Protein 1YII (pdb70)

GO terms:
  GO:0031982 vesicle (C, TAS)
  GO:0005262 calcium channel activity (F, TAS)
  GO:0034704 calcium channel complex (C, TAS)
  GO:0055074 calcium ion homeostasis (P, TAS)
  GO:0005515 protein binding (F, IPI)

Solvent-accessible surface area: 15808 Å² total; per-residue (Å²): 156,146,198,27,164,16,32,13,106,62,68,92,119,61,78,19,150,42,9,0,92,34,0,41,173,8,2,139,53,210,55,34,62,56,81,39,0,0,107,14,0,8,42,30,24,17,62,14,3,53,94,0,24,69,12,0,103,115,56,75,66,93,46,2,38,84,14,0,108,89,54,8,112,54,105,19,33,53,0,0,12,9,0,1,40,40,73,113,33,16,21,0,43,14,0,68,87,5,5,123,51,114,59,31,62,57,112,10,0,11,1,0,4,15,6,20,68,73,76,56,3,76,59,5,54,114,2,2,91,115,85,56,157,25,65,5,62,90,76,0,46,56,77,16,89,30,64,16,37,131,0,0,34,39,18,0,78,21,115,46,67,116,101,55,240,77,65,108,77,51,3,90,134,2,0,74,45,0,45,136,10,6,103,96,162,7,50,70,91,27,127,50,1,8,63,5,0,3,38,46,8,49,45,19,0,113,107,0,0,92,80,0,67,112,67,32,52,112,59,0,18,95,39,4,57,201,161,136,18,33,61,18,45,90,0,0,25,4,2,0,40,12,9,71,33,33,12,27,22,0,0,49,24,0,33,142,6,2,117,47,118,58,39,50,17,101,2,0,4,20,0,0,12,20,10,4,72,65,2,0,28,36,0,73,108,47,0,135,149,74,46,94,60,33,4,101,94,20,0,82,176,32,12,76,52,46,12,82,89,0,0,22,87,0,1,67

B-factor: mean 15.23, std 7.6, range [5.1, 47.01]

Secondary structure (DSSP, 8-state):
------S----SS--HHHHHHHHHHHHSSSS--HHHHHHHHHHS-HHHHHHHHHHHHHHHS--HHHHHHHH--HHHHHHHHHHHS-HHHHHHHHHHHHHSSSS--HHHHHHHHHHS-HHHHHHHHHHHHHHHSS-HHHHHHHH--HHHHHHHHHHHTT-PPPS----HHHHHHHHHHHHHHHHTTT-SSHHHHHHHHHHS-HHHHHHHHHHHHHHHSS-HHHHH--TT--HHHHHHHHHHHHHH-HHHHHHHHHHHHHSSSS--HHHHHHHHHHHTTTTHHHHHHHHHHHHSS-HHHHHHHH--HHHHHHHHHHH-

Organism: Gallus gallus (NCBI:txid9031)

InterPro domains:
  IPR001464 Annexin [PR00196] (29-51)
  IPR001464 Annexin [PR00196] (69-85)
  IPR001464 Annexin [PR00196] (96-117)
  IPR001464 Annexin [PR00196] (179-205)
  IPR001464 Annexin [PR00196] (259-279)
  IPR001464 Annexin [PR00196] (303-316)
  IPR002392 Annexin A5 [PR00201] (120-133)
  IPR002392 Annexin A5 [PR00201] (166-178)
  IPR002392 Annexin A5 [PR00201] (208-220)
  IPR002392 Annexin A5 [PR00201] (288-297)
  IPR018252 Annexin repeat, conserved site [PS00223] (32-84)
  IPR018252 Annexin repeat, conserved site [PS00223] (104-156)
  IPR018252 Annexin repeat, conserved site [PS00223] (263-315)
  IPR018502 Annexin repeat [PF00191] (20-84)
  IPR018502 Annexin repeat [PF00191] (91-156)
  IPR018502 Annexin repeat [PF00191] (175-239)
  IPR018502 Annexin repeat [PF00191] (250-315)
  IPR018502 Annexin repeat [PS51897] (15-86)
  IPR018502 Annexin repeat [PS51897] (87-158)
  IPR018502 Annexin repeat [PS51897] (170-242)

Nearest PDB structures (foldseek):
  1ala-assembly1_A  TM=9.986E-01  e=1.997E-41  Gallus gallus
  1sav-assembly1_A  TM=9.941E-01  e=2.190E-37  Homo sapiens
  1hvd-assembly1_A  TM=9.937E-01  e=7.864E-37  Homo sapiens
  1hvf-assembly1_A  TM=9.944E-01  e=8.589E-37  Homo sapiens
  1hve-assembly1_A  TM=9.946E-01  e=1.458E-36  Homo sapiens

Sequence (316 aa):
AKYTRGTVTAFSPFDARADAEALRKAMKGMGTDEETILKILTSRNNAQRQEIASAFKTLFGRDLVDDLKSELTGKFETLMVSLMRPARIFDAHALKHAIKGAGTNEKVLTEILASRTPAEVQNIKQVYMQEYEANLEDKITGETSGHFQRLLVVLLQANRDPDGRVDEALVEKDAQVLFRAGELKWGTDEETFITILGTRSVSHLRRVFDKYMTISGFQIEETIDRETSGDLEKLLLAVVKCIRSVPAYFAETLYYSMKGAGTDDDTLIRVMVSRSEIDLLDIRHEFRKNFAKSLYQMIQKDTSGDYRKALLLLCG

Foldseek 3Di:
DDAFFFQADADPPADLLVLLVQLCVQQPDPAGNLVSLLVVLLHHQQVSLVSNQVSNCVVPVDGSLVSLCVRDDDLSSVLSNLSNPHLLANLLVQCCVQQPDPAGNLVSLLLDLQADALVSLVSSQVNNCVPVVDGSLVSLPVRDDDPLNVLSSLSSNNAAPEDDDADVVVLLVLLVVLLVCLVVLVPPPVVSVSCVLSHYYLVSVVSSQVNNCVVPVDGSLVSLDDPPHDSNSSSSNSNSVNSVPSLLSLLVQLVVQQPDPAGVSVSNSSSLSSCNGGHLVVNQVSNCVVVVDGSLVSLCVRDDDSSSVSSNSSSD

Structure (mmCIF, N/CA/C/O backbone):
data_1YII
#
_entry.id   1YII
#
_cell.length_a   98.110
_cell.length_b   98.110
_cell.length_c   94.939
_cell.angle_alpha   90.00
_cell.angle_beta   90.00
_cell.angle_gamma   120.00
#
_symmetry.space_group_name_H-M   'H 3'
#
loop_
_entity.id
_entity.type
_entity.pdbx_description
1 polymer 'Annexin A5'
2 non-polymer 'SULFATE ION'
3 non-polymer 'CALCIUM ION'
4 water water
#
loop_
_atom_site.group_PDB
_atom_site.id
_atom_site.type_symbol
_atom_site.label_atom_id
_atom_site.label_alt_id
_atom_site.label_comp_id
_atom_sit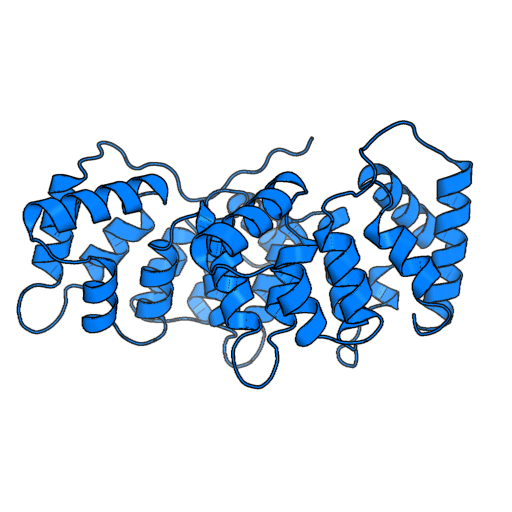e.label_asym_id
_atom_site.label_entity_id
_atom_site.label_seq_id
_atom_site.pdbx_PDB_ins_code
_atom_site.Cartn_x
_atom_site.Cartn_y
_atom_site.Cartn_z
_atom_site.occupancy
_atom_site.B_iso_or_equiv
_atom_site.auth_seq_id
_atom_site.auth_comp_id
_atom_site.auth_asym_id
_atom_site.auth_atom_id
_atom_site.pdbx_PDB_model_num
ATOM 1 N N . ALA A 1 1 ? -8.749 30.213 17.407 1.00 20.64 2 ALA A N 1
ATOM 2 C CA . ALA A 1 1 ? -9.607 30.031 18.615 1.00 21.02 2 ALA A CA 1
ATOM 3 C C . ALA A 1 1 ? -11.081 30.064 18.231 1.00 21.15 2 ALA A C 1
ATOM 4 O O . ALA A 1 1 ? -11.927 29.486 18.911 1.00 21.30 2 ALA A O 1
ATOM 6 N N . LYS A 1 2 ? -11.379 30.748 17.135 1.00 22.05 3 LYS A N 1
ATOM 7 C CA . LYS A 1 2 ? -12.745 30.864 16.646 1.00 22.71 3 LYS A CA 1
ATOM 8 C C . LYS A 1 2 ? -13.435 29.501 16.563 1.00 22.04 3 LYS A C 1
ATOM 9 O O . LYS A 1 2 ? -12.829 28.500 16.177 1.00 23.68 3 LYS A O 1
ATOM 15 N N . TYR A 1 3 ? -14.707 29.474 16.940 1.00 19.77 4 TYR A N 1
ATOM 16 C CA . TYR A 1 3 ? -15.506 28.252 16.915 1.00 19.35 4 TYR A CA 1
ATOM 17 C C . TYR A 1 3 ? -16.580 28.422 15.849 1.00 17.61 4 TYR A C 1
ATOM 18 O O . TYR A 1 3 ? -17.307 29.412 15.857 1.00 19.28 4 TYR A O 1
ATOM 27 N N . THR A 1 4 ? -16.679 27.465 14.930 1.00 16.42 5 THR A N 1
ATOM 28 C CA . THR A 1 4 ? -17.680 27.556 13.870 1.00 15.59 5 THR A CA 1
ATOM 29 C C . THR A 1 4 ? -18.741 26.471 13.957 1.00 15.68 5 THR A C 1
ATOM 30 O O . THR A 1 4 ? -18.517 25.399 14.527 1.00 16.05 5 THR A O 1
ATOM 34 N N . ARG A 1 5 ? -19.891 26.767 13.360 1.00 15.17 6 ARG A N 1
ATOM 35 C CA . ARG A 1 5 ? -21.040 25.872 13.354 1.00 16.04 6 ARG A CA 1
ATOM 36 C C . ARG A 1 5 ? -21.503 25.579 11.925 1.00 15.44 6 ARG A C 1
ATOM 37 O O . ARG A 1 5 ? -21.549 26.474 11.076 1.00 14.30 6 ARG A O 1
ATOM 45 N N . GLY A 1 6 ? -21.818 24.313 11.665 1.00 14.05 7 GLY A N 1
ATOM 46 C CA . GLY A 1 6 ? -22.310 23.913 10.358 1.00 12.61 7 GLY A CA 1
ATOM 47 C C . GLY A 1 6 ? -23.828 23.953 10.397 1.00 12.30 7 GLY A C 1
ATOM 48 O O . GLY A 1 6 ? -24.405 24.348 11.411 1.00 13.32 7 GLY A O 1
ATOM 49 N N . THR A 1 7 ? -24.476 23.543 9.308 1.00 11.16 8 THR A N 1
ATOM 50 C CA . THR A 1 7 ? -25.939 23.546 9.226 1.00 10.92 8 THR A CA 1
ATOM 51 C C . THR A 1 7 ? -26.543 22.146 9.197 1.00 10.12 8 THR A C 1
ATOM 52 O O . THR A 1 7 ? -27.763 21.994 9.246 1.00 10.48 8 THR A O 1
ATOM 56 N N . VAL A 1 8 ? -25.694 21.128 9.109 1.00 10.01 9 VAL A N 1
ATOM 57 C CA . VAL A 1 8 ? -26.169 19.750 9.075 1.00 10.35 9 VAL A CA 1
ATOM 58 C C . VAL A 1 8 ? -25.694 18.969 10.295 1.00 11.95 9 VAL A C 1
ATOM 59 O O . VAL A 1 8 ? -24.493 18.833 10.529 1.00 12.40 9 VAL A O 1
ATOM 63 N N . THR A 1 9 ? -26.648 18.455 11.063 1.00 12.49 10 THR A N 1
ATOM 64 C CA . THR A 1 9 ? -26.345 17.686 12.263 1.00 14.30 10 THR A CA 1
ATOM 65 C C . THR A 1 9 ? -26.878 16.266 12.123 1.00 13.72 10 THR A C 1
ATOM 66 O O . THR A 1 9 ? -27.704 15.986 11.255 1.00 15.07 10 THR A O 1
ATOM 70 N N . ALA A 1 10 ? -26.403 15.373 12.984 1.00 12.74 11 ALA A N 1
ATOM 71 C CA . ALA A 1 10 ? -26.839 13.984 12.954 1.00 11.24 11 ALA A CA 1
ATOM 72 C C . ALA A 1 10 ? -28.342 13.886 13.186 1.00 11.69 11 ALA A C 1
ATOM 73 O O . ALA A 1 10 ? -28.882 14.510 14.097 1.00 13.66 11 ALA A O 1
ATOM 75 N N . PHE A 1 11 ? -29.010 13.095 12.354 1.00 10.41 12 PHE A N 1
ATOM 76 C CA . PHE A 1 11 ? -30.453 12.900 12.460 1.00 10.81 12 PHE A CA 1
ATOM 77 C C . PHE A 1 11 ? -30.782 11.946 13.609 1.00 11.14 12 PHE A C 1
ATOM 78 O O . PHE A 1 11 ? -29.995 11.059 13.931 1.00 11.72 12 PHE A O 1
ATOM 86 N N . SER A 1 12 ? -31.950 12.131 14.217 1.00 12.70 13 SER A N 1
ATOM 87 C CA . SER A 1 12 ? -32.391 11.269 15.309 1.00 13.88 13 SER A CA 1
ATOM 88 C C . SER A 1 12 ? -33.913 11.157 15.268 1.00 14.12 13 SER A C 1
ATOM 89 O O . SER A 1 12 ? -34.601 12.141 15.009 1.00 15.51 13 SER A O 1
ATOM 92 N N . PRO A 1 13 ? -34.456 9.944 15.481 1.00 14.11 14 PRO A N 1
ATOM 93 C CA . PRO A 1 13 ? -33.737 8.697 15.751 1.00 14.31 14 PRO A CA 1
ATOM 94 C C . PRO A 1 13 ? -33.215 8.107 14.443 1.00 13.20 14 PRO A C 1
ATOM 95 O O . PRO A 1 13 ? -33.950 8.023 13.459 1.00 14.90 14 PRO A O 1
ATOM 99 N N . PHE A 1 14 ? -31.954 7.695 14.437 1.00 12.20 15 PHE A N 1
ATOM 100 C CA . PHE A 1 14 ? -31.340 7.149 13.233 1.00 11.88 15 PHE A CA 1
ATOM 101 C C . PHE A 1 14 ? -31.456 5.637 13.075 1.00 11.72 15 PHE A C 1
ATOM 102 O O . PHE A 1 14 ? -31.146 4.868 13.987 1.00 13.25 15 PHE A O 1
ATOM 110 N N . ASP A 1 15 ? -31.903 5.223 11.895 1.00 10.74 16 ASP A N 1
ATOM 111 C CA . ASP A 1 15 ? -32.051 3.811 11.562 1.00 10.75 16 ASP A CA 1
ATOM 112 C C . ASP A 1 15 ? -31.499 3.657 10.144 1.00 9.24 16 ASP A C 1
ATOM 113 O O . ASP A 1 15 ? -32.208 3.902 9.165 1.00 9.63 16 ASP A O 1
ATOM 118 N N . ALA A 1 16 ? -30.235 3.261 10.039 1.00 9.16 17 ALA A N 1
ATOM 119 C CA . ALA A 1 16 ? -29.583 3.103 8.742 1.00 9.24 17 ALA A CA 1
ATOM 120 C C . ALA A 1 16 ? -30.306 2.131 7.817 1.00 8.70 17 ALA A C 1
ATOM 121 O O . ALA A 1 16 ? -30.435 2.387 6.617 1.00 9.66 17 ALA A O 1
ATOM 123 N N . ARG A 1 17 ? -30.775 1.014 8.365 1.00 8.80 18 ARG A N 1
ATOM 124 C CA . ARG A 1 17 ? -31.471 0.022 7.554 1.00 9.92 18 ARG A CA 1
ATOM 125 C C . ARG A 1 17 ? -32.800 0.551 7.036 1.00 9.24 18 ARG A C 1
ATOM 126 O O . ARG A 1 17 ? -33.145 0.330 5.878 1.00 9.66 18 ARG A O 1
ATOM 134 N N . ALA A 1 18 ? -33.538 1.261 7.883 1.00 9.10 19 ALA A N 1
ATOM 135 C CA . ALA A 1 18 ? -34.817 1.814 7.460 1.00 8.68 19 ALA A CA 1
ATOM 136 C C . ALA A 1 18 ? -34.576 2.840 6.357 1.00 9.00 19 ALA A C 1
ATOM 137 O O . ALA A 1 18 ? -35.304 2.872 5.362 1.00 8.96 19 ALA A O 1
ATOM 139 N N . ASP A 1 19 ? -33.556 3.680 6.526 1.00 8.33 20 ASP A N 1
ATOM 140 C CA . ASP A 1 19 ? -33.250 4.681 5.510 1.00 8.50 20 ASP A CA 1
ATOM 141 C C . ASP A 1 19 ? -32.824 4.016 4.208 1.00 7.47 20 ASP A C 1
ATOM 142 O O . ASP A 1 19 ? -33.190 4.475 3.125 1.00 8.61 20 ASP A O 1
ATOM 147 N N . ALA A 1 20 ? -32.049 2.938 4.311 1.00 7.53 21 ALA A N 1
ATOM 148 C CA . ALA A 1 20 ? -31.598 2.220 3.124 1.00 7.68 21 ALA A CA 1
ATOM 149 C C . ALA A 1 20 ? -32.802 1.634 2.391 1.00 9.03 21 ALA A C 1
ATOM 150 O O . ALA A 1 20 ? -32.887 1.696 1.166 1.00 8.48 21 ALA A O 1
ATOM 152 N N . GLU A 1 21 ? -33.738 1.071 3.149 1.00 9.22 22 GLU A N 1
ATOM 153 C CA . GLU A 1 21 ? -34.935 0.488 2.560 1.00 10.00 22 GLU A CA 1
ATOM 154 C C . GLU A 1 21 ? -35.757 1.564 1.861 1.00 9.28 22 GLU A C 1
ATOM 155 O O . GLU A 1 21 ? -36.292 1.332 0.779 1.00 10.20 22 GLU A O 1
ATOM 161 N N . ALA A 1 22 ? -35.850 2.741 2.474 1.00 8.91 23 ALA A N 1
ATOM 162 C CA . ALA A 1 22 ? -36.612 3.842 1.894 1.00 8.68 23 ALA A CA 1
ATOM 163 C C . ALA A 1 22 ? -35.963 4.320 0.600 1.00 8.73 23 ALA A C 1
ATOM 164 O O . ALA A 1 22 ? -36.656 4.596 -0.379 1.00 9.81 23 ALA A O 1
ATOM 166 N N . LEU A 1 23 ? -34.638 4.424 0.589 1.00 9.16 24 LEU A N 1
ATOM 167 C CA . LEU A 1 23 ? -33.949 4.857 -0.619 1.00 8.48 24 LEU A CA 1
ATOM 168 C C . LEU A 1 23 ? -34.127 3.836 -1.741 1.00 8.64 24 LEU A C 1
ATOM 169 O O . LEU A 1 23 ? -34.330 4.211 -2.896 1.00 9.36 24 LEU A O 1
ATOM 174 N N . ARG A 1 24 ? -34.050 2.548 -1.412 1.00 8.84 25 ARG A N 1
ATOM 175 C CA . ARG A 1 24 ? -34.226 1.512 -2.426 1.00 8.83 25 ARG A CA 1
ATOM 176 C C . ARG A 1 24 ? -35.643 1.574 -2.989 1.00 10.25 25 ARG A C 1
ATOM 177 O O . ARG A 1 24 ? -35.844 1.453 -4.197 1.00 10.40 25 ARG A O 1
ATOM 185 N N . LYS A 1 25 ? -36.624 1.774 -2.113 1.00 9.83 26 LYS A N 1
ATOM 186 C CA . LYS A 1 25 ? -38.016 1.861 -2.544 1.00 11.36 26 LYS A CA 1
ATOM 187 C C . LYS A 1 25 ? -38.202 3.052 -3.484 1.00 11.09 26 LYS A C 1
ATOM 188 O O . LYS A 1 25 ? -38.953 2.978 -4.456 1.00 11.63 26 LYS A O 1
ATOM 194 N N . ALA A 1 26 ? -37.503 4.146 -3.198 1.00 10.25 27 ALA A N 1
ATOM 195 C CA . ALA A 1 26 ? -37.601 5.353 -4.010 1.00 9.64 27 ALA A CA 1
ATOM 196 C C . ALA A 1 26 ? -36.978 5.204 -5.395 1.00 9.40 27 ALA A C 1
ATOM 197 O O . ALA A 1 26 ? -37.321 5.949 -6.312 1.00 11.03 27 ALA A O 1
ATOM 199 N N . MET A 1 27 ? -36.072 4.244 -5.551 1.00 9.78 28 MET A N 1
ATOM 200 C CA . MET A 1 27 ? -35.413 4.043 -6.836 1.00 10.71 28 MET A CA 1
ATOM 201 C C . MET A 1 27 ? -35.893 2.812 -7.592 1.00 11.00 28 MET A C 1
ATOM 202 O O . MET A 1 27 ? -35.880 2.798 -8.811 1.00 12.06 28 MET A O 1
ATOM 207 N N . LYS A 1 28 ? -36.325 1.781 -6.881 1.00 12.07 29 LYS A N 1
ATOM 208 C CA . LYS A 1 28 ? -36.790 0.565 -7.547 1.00 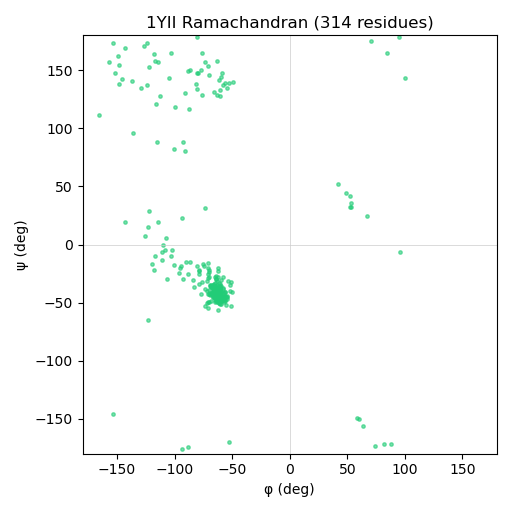13.10 29 LYS A CA 1
ATOM 209 C C . LYS A 1 28 ? -37.941 0.842 -8.515 1.00 13.02 29 LYS A C 1
ATOM 210 O O . LYS A 1 28 ? -38.851 1.606 -8.205 1.00 13.22 29 LYS A O 1
ATOM 216 N N . GLY A 1 29 ? -37.888 0.217 -9.690 1.00 13.56 30 GLY A N 1
ATOM 217 C CA . GLY A 1 29 ? -38.938 0.397 -10.682 1.00 14.10 30 GLY A CA 1
ATOM 218 C C . GLY A 1 29 ? -38.736 1.627 -11.545 1.00 14.82 30 GLY A C 1
ATOM 219 O O . GLY A 1 29 ? -37.946 2.491 -11.200 1.00 13.84 30 GLY A O 1
ATOM 220 N N . MET A 1 30 ? -39.451 1.724 -12.661 1.00 15.67 31 MET A N 1
ATOM 221 C CA . MET A 1 30 ? -39.304 2.877 -13.548 1.00 16.80 31 MET A CA 1
ATOM 222 C C . MET A 1 30 ? -39.468 4.223 -12.845 1.00 14.48 31 MET A C 1
ATOM 223 O O . MET A 1 30 ? -40.342 4.398 -11.999 1.00 13.62 31 MET A O 1
ATOM 228 N N . GLY A 1 31 ? -38.622 5.178 -13.210 1.00 13.66 32 GLY A N 1
ATOM 229 C CA . GLY A 1 31 ? -38.706 6.496 -12.609 1.00 13.88 32 GLY A CA 1
ATOM 230 C C . GLY A 1 31 ? -38.020 6.563 -11.262 1.00 13.15 32 GLY A C 1
ATOM 231 O O . GLY A 1 31 ? -37.362 5.614 -10.844 1.00 12.72 32 GLY A O 1
ATOM 232 N N . THR A 1 32 ? -38.193 7.679 -10.568 1.00 12.43 33 THR A N 1
ATOM 233 C CA . THR A 1 32 ? -37.551 7.868 -9.275 1.00 12.41 33 THR A CA 1
ATOM 234 C C . THR A 1 32 ? -38.362 8.798 -8.389 1.00 12.14 33 THR A C 1
ATOM 235 O O . THR A 1 32 ? -39.019 9.713 -8.875 1.00 13.35 33 THR A O 1
ATOM 239 N N . ASP A 1 33 ? -38.314 8.550 -7.083 1.00 12.01 34 ASP A N 1
ATOM 240 C CA . ASP A 1 33 ? -38.981 9.403 -6.111 1.00 11.87 34 ASP A CA 1
ATOM 241 C C . ASP A 1 33 ? -37.848 10.277 -5.568 1.00 12.24 34 ASP A C 1
ATOM 242 O O . ASP A 1 33 ? -37.276 9.992 -4.513 1.00 12.08 34 ASP A O 1
ATOM 247 N N . GLU A 1 34 ? -37.516 11.333 -6.308 1.00 11.93 35 GLU A N 1
ATOM 248 C CA . GLU A 1 34 ? -36.434 12.230 -5.917 1.00 11.41 35 GLU A CA 1
ATOM 249 C C . GLU A 1 34 ? -36.659 12.907 -4.570 1.00 12.29 35 GLU A C 1
ATOM 250 O O . GLU A 1 34 ? -35.707 13.155 -3.826 1.00 11.77 35 GLU A O 1
ATOM 256 N N . GLU A 1 35 ? -37.916 13.212 -4.262 1.00 11.16 36 GLU A N 1
ATOM 257 C CA . GLU A 1 35 ? -38.260 13.884 -3.012 1.00 12.38 36 GLU A CA 1
ATOM 258 C C . GLU A 1 35 ? -37.778 13.123 -1.780 1.00 11.52 36 GLU A C 1
ATOM 259 O O . GLU A 1 35 ? -37.154 13.699 -0.888 1.00 10.86 36 GLU A O 1
ATOM 265 N N . THR A 1 36 ? -38.067 11.828 -1.729 1.00 10.52 37 THR A N 1
ATOM 266 C CA . THR A 1 36 ? -37.654 11.012 -0.598 1.00 9.94 37 THR A CA 1
ATOM 267 C C . THR A 1 36 ? -36.133 10.967 -0.491 1.00 10.19 37 THR A C 1
ATOM 268 O O . THR A 1 36 ? -35.576 11.050 0.605 1.00 10.51 37 THR A O 1
ATOM 272 N N . ILE A 1 37 ? -35.461 10.853 -1.631 1.00 8.74 38 ILE A N 1
ATOM 273 C CA . ILE A 1 37 ? -34.003 10.807 -1.644 1.00 8.99 38 ILE A CA 1
ATOM 274 C C . ILE A 1 37 ? -33.379 12.076 -1.070 1.00 9.31 38 ILE A C 1
ATOM 275 O O . ILE A 1 37 ? -32.510 12.005 -0.200 1.00 9.65 38 ILE A O 1
ATOM 280 N N . LEU A 1 38 ? -33.821 13.236 -1.543 1.00 9.00 39 LEU A N 1
ATOM 281 C CA . LEU A 1 38 ? -33.251 14.486 -1.057 1.00 8.03 39 LEU A CA 1
ATOM 282 C C . LEU A 1 38 ? -33.601 14.759 0.401 1.00 9.07 39 LEU A C 1
ATOM 283 O O . LEU A 1 38 ? -32.783 15.311 1.140 1.00 10.16 39 LEU A O 1
ATOM 288 N N . LYS A 1 39 ? -34.800 14.372 0.828 1.00 9.80 40 LYS A N 1
ATOM 289 C CA . LYS A 1 39 ? -35.172 14.593 2.216 1.00 9.49 40 LYS A CA 1
ATOM 290 C C . LYS A 1 39 ? -34.262 13.791 3.141 1.00 9.16 40 LYS A C 1
ATOM 291 O O . LYS A 1 39 ? -33.816 14.298 4.169 1.00 11.20 40 LYS A O 1
ATOM 297 N N . ILE A 1 40 ? -33.974 12.545 2.779 1.00 8.23 41 ILE A N 1
ATOM 298 C CA . ILE A 1 40 ? -33.100 11.722 3.608 1.00 7.63 41 ILE A CA 1
ATOM 299 C C . ILE A 1 40 ? -31.639 12.174 3.542 1.00 8.25 41 ILE A C 1
ATOM 300 O O . ILE A 1 40 ? -30.999 12.388 4.573 1.00 8.68 41 ILE A O 1
ATOM 305 N N . LEU A 1 41 ? -31.106 12.343 2.339 1.00 8.52 42 LEU A N 1
ATOM 306 C CA . LEU A 1 41 ? -29.708 12.732 2.227 1.00 8.87 42 LEU A CA 1
ATOM 307 C C . LEU A 1 41 ? -29.353 14.105 2.791 1.00 8.94 42 LEU A C 1
ATOM 308 O O . LEU A 1 41 ? -28.228 14.304 3.244 1.00 9.51 42 LEU A O 1
ATOM 313 N N . THR A 1 42 ? -30.288 15.053 2.782 1.00 8.28 43 THR A N 1
ATOM 314 C CA . THR A 1 42 ? -29.976 16.375 3.323 1.00 8.24 43 THR A CA 1
ATOM 315 C C . THR A 1 42 ? -30.200 16.486 4.828 1.00 9.32 43 THR A C 1
ATOM 316 O O . THR A 1 42 ? -29.728 17.439 5.449 1.00 10.91 43 THR A O 1
ATOM 320 N N . SER A 1 43 ? -30.912 15.523 5.415 1.00 9.68 44 SER A N 1
ATOM 321 C CA . SER A 1 43 ? -31.192 15.551 6.854 1.00 10.23 44 SER A CA 1
ATOM 322 C C . SER A 1 43 ? -30.342 14.588 7.690 1.00 10.20 44 SER A C 1
ATOM 323 O O . SER A 1 43 ? -30.366 14.642 8.919 1.00 13.25 44 SER A O 1
ATOM 326 N N . ARG A 1 44 ? -29.611 13.698 7.029 1.00 8.14 45 ARG A N 1
ATOM 327 C CA . ARG A 1 44 ? -28.717 12.768 7.716 1.00 7.46 45 ARG A CA 1
ATOM 328 C C . ARG A 1 44 ? -27.323 13.334 7.454 1.00 8.63 45 ARG A C 1
ATOM 329 O O . ARG A 1 44 ? -27.078 13.861 6.367 1.00 9.18 45 ARG A O 1
ATOM 337 N N . ASN A 1 45 ? -26.415 13.258 8.426 1.00 7.70 46 ASN A N 1
ATOM 338 C CA . ASN A 1 45 ? -25.084 13.810 8.196 1.00 8.26 46 ASN A CA 1
ATOM 339 C C . ASN A 1 45 ? -24.196 12.869 7.396 1.00 7.46 46 ASN A C 1
ATOM 340 O O . ASN A 1 45 ? -24.615 11.767 7.028 1.00 6.74 46 ASN A O 1
ATOM 345 N N . ASN A 1 46 ? -22.972 13.302 7.106 1.00 7.52 47 ASN A N 1
ATOM 346 C CA . ASN A 1 46 ? -22.081 12.495 6.291 1.00 7.03 47 ASN A CA 1
ATOM 347 C C . ASN A 1 46 ? -21.799 11.109 6.851 1.00 7.38 47 ASN A C 1
ATOM 348 O O . ASN A 1 46 ? -21.839 10.122 6.116 1.00 7.46 47 ASN A O 1
ATOM 353 N N . ALA A 1 47 ? -21.520 11.021 8.148 1.00 7.93 48 ALA A N 1
ATOM 354 C CA . ALA A 1 47 ? -21.251 9.721 8.753 1.00 7.84 48 ALA A CA 1
ATOM 355 C C . ALA A 1 47 ? -22.479 8.816 8.620 1.00 7.44 48 ALA A C 1
ATOM 356 O O . ALA A 1 47 ? -22.354 7.626 8.317 1.00 8.61 48 ALA A O 1
ATOM 358 N N . GLN A 1 48 ? -23.662 9.380 8.841 1.00 7.50 49 GLN A N 1
ATOM 359 C CA . GLN A 1 48 ? -24.890 8.604 8.728 1.00 7.43 49 GLN A CA 1
ATOM 360 C C . GLN A 1 48 ? -25.096 8.127 7.291 1.00 8.30 49 GLN A C 1
ATOM 361 O O . GLN A 1 48 ? -25.547 7.005 7.072 1.00 7.56 49 GLN A O 1
ATOM 367 N N . ARG A 1 49 ? -24.763 8.967 6.312 1.00 7.66 50 ARG A N 1
ATOM 368 C CA . ARG A 1 49 ? -24.908 8.559 4.915 1.00 7.84 50 ARG A CA 1
ATOM 369 C C . ARG A 1 49 ? -24.035 7.338 4.619 1.00 8.27 50 ARG A C 1
ATOM 370 O O . ARG A 1 49 ? -24.431 6.458 3.854 1.00 7.21 50 ARG A O 1
ATOM 378 N N . GLN A 1 50 ? -22.849 7.273 5.223 1.00 7.41 51 GLN A N 1
ATOM 379 C CA . GLN A 1 50 ? -21.971 6.131 4.994 1.00 7.91 51 GLN A CA 1
ATOM 380 C C . GLN A 1 50 ? -22.578 4.882 5.626 1.00 8.32 51 GLN A C 1
ATOM 381 O O . GLN A 1 50 ? -22.466 3.783 5.082 1.00 8.51 51 GLN A O 1
ATOM 387 N N . GLU A 1 51 ? -23.233 5.049 6.772 1.00 8.11 52 GLU A N 1
ATOM 388 C CA . GLU A 1 51 ? -23.873 3.914 7.421 1.00 10.31 52 GLU A CA 1
ATOM 389 C C . GLU A 1 51 ? -25.063 3.445 6.581 1.00 9.09 52 GLU A C 1
ATOM 390 O O . GLU A 1 51 ? -25.343 2.250 6.504 1.00 9.67 52 GLU A O 1
ATOM 396 N N . ILE A 1 52 ? -25.759 4.382 5.945 1.00 8.82 53 ILE A N 1
ATOM 397 C CA . ILE A 1 52 ? -26.890 4.027 5.094 1.00 8.58 53 ILE A CA 1
ATOM 398 C C . ILE A 1 52 ? -26.370 3.263 3.877 1.00 9.02 53 ILE A C 1
ATOM 399 O O . ILE A 1 52 ? -26.964 2.269 3.452 1.00 8.89 53 ILE A O 1
ATOM 404 N N . ALA A 1 53 ? -25.257 3.725 3.317 1.00 8.24 54 ALA A N 1
ATOM 405 C CA . ALA A 1 53 ? -24.669 3.068 2.157 1.00 8.61 54 ALA A CA 1
ATOM 406 C C . ALA A 1 53 ? -24.294 1.622 2.479 1.00 7.71 54 ALA A C 1
ATOM 407 O O . ALA A 1 53 ? -24.518 0.722 1.672 1.00 8.81 54 ALA A O 1
ATOM 409 N N . SER A 1 54 ? -23.729 1.403 3.663 1.00 8.68 55 SER A N 1
ATOM 410 C CA . SER A 1 54 ? -23.326 0.065 4.079 1.00 9.34 55 SER A CA 1
ATOM 411 C C . SER A 1 54 ? -24.543 -0.833 4.282 1.00 8.38 55 SER A C 1
ATOM 412 O O . SER A 1 54 ? -24.539 -1.998 3.878 1.00 9.30 55 SER A O 1
ATOM 415 N N . ALA A 1 55 ? -25.583 -0.291 4.910 1.00 7.73 56 ALA A N 1
ATOM 416 C CA . ALA A 1 55 ? -26.802 -1.052 5.156 1.00 8.46 56 ALA A CA 1
ATOM 417 C C . ALA A 1 55 ? -27.469 -1.407 3.827 1.00 8.64 56 ALA A C 1
ATOM 418 O O . ALA A 1 55 ? -27.992 -2.510 3.653 1.00 8.02 56 ALA A O 1
ATOM 420 N N . PHE A 1 56 ? -27.440 -0.458 2.896 1.00 7.58 57 PHE A N 1
ATOM 421 C CA . PHE A 1 56 ? -28.017 -0.622 1.565 1.00 8.89 57 PHE A CA 1
ATOM 422 C C . PHE A 1 56 ? -27.347 -1.793 0.843 1.00 8.91 57 PHE A C 1
ATOM 423 O O . PHE A 1 56 ? -28.021 -2.652 0.260 1.00 8.92 57 PHE A O 1
ATOM 431 N N . LYS A 1 57 ? -26.019 -1.832 0.886 1.00 9.48 58 LYS A N 1
ATOM 432 C CA . LYS A 1 57 ? -25.278 -2.894 0.223 1.00 8.82 58 LYS A CA 1
ATOM 433 C C . LYS A 1 57 ? -25.484 -4.243 0.905 1.00 8.52 58 LYS A C 1
ATOM 434 O O . LYS A 1 57 ? -25.529 -5.274 0.243 1.00 8.99 58 LYS A O 1
ATOM 440 N N . THR A 1 58 ? -25.623 -4.235 2.226 1.00 8.46 59 THR A N 1
ATOM 441 C CA . THR A 1 58 ? -25.842 -5.478 2.958 1.00 8.62 59 THR A CA 1
ATOM 442 C C . THR A 1 58 ? -27.227 -6.047 2.648 1.00 8.95 59 THR A C 1
ATOM 443 O O . THR A 1 58 ? -27.380 -7.252 2.435 1.00 8.22 59 THR A O 1
ATOM 447 N N . LEU A 1 59 ? -28.233 -5.179 2.600 1.00 8.00 60 LEU A N 1
ATOM 448 C CA . LEU A 1 59 ? -29.600 -5.622 2.329 1.00 7.99 60 LEU A CA 1
ATOM 449 C C . LEU A 1 59 ? -29.867 -6.013 0.880 1.00 7.42 60 LEU A C 1
ATOM 450 O O . LEU A 1 59 ? -30.580 -6.984 0.618 1.00 8.02 60 LEU A O 1
ATOM 455 N N . PHE A 1 60 ? -29.284 -5.271 -0.057 1.00 7.60 61 PHE A N 1
ATOM 456 C CA . PHE A 1 60 ? -29.547 -5.503 -1.474 1.00 8.26 61 PHE A CA 1
ATOM 457 C C . PHE A 1 60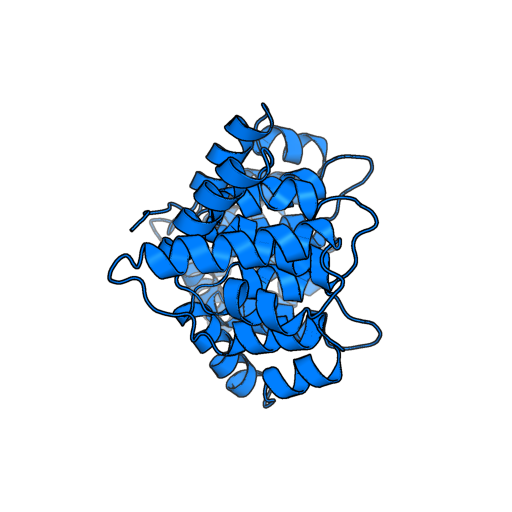 ? -28.389 -5.923 -2.369 1.00 9.09 61 PHE A C 1
ATOM 458 O O . PHE A 1 60 ? -28.610 -6.294 -3.525 1.00 9.78 61 PHE A O 1
ATOM 466 N N . GLY A 1 61 ? -27.165 -5.864 -1.857 1.00 9.38 62 GLY A N 1
ATOM 467 C CA . GLY A 1 61 ? -26.021 -6.232 -2.674 1.00 10.17 62 GLY A CA 1
ATOM 468 C C . GLY A 1 61 ? -25.834 -5.234 -3.803 1.00 10.92 62 GLY A C 1
ATOM 469 O O . GLY A 1 61 ? -25.255 -5.555 -4.843 1.00 12.25 62 GLY A O 1
ATOM 470 N N . ARG A 1 62 ? -26.332 -4.018 -3.588 1.00 10.80 63 ARG A N 1
ATOM 471 C CA . ARG A 1 62 ? -26.235 -2.941 -4.568 1.00 11.04 63 ARG A CA 1
ATOM 472 C C . ARG A 1 62 ? -25.410 -1.799 -3.987 1.00 9.75 63 ARG A C 1
ATOM 473 O O . ARG A 1 62 ? -25.283 -1.671 -2.769 1.00 10.70 63 ARG A O 1
ATOM 481 N N . ASP A 1 63 ? -24.852 -0.970 -4.863 1.00 9.73 64 ASP A N 1
ATOM 482 C CA . ASP A 1 63 ? -24.063 0.175 -4.426 1.00 10.55 64 ASP A CA 1
ATOM 483 C C . ASP A 1 63 ? -24.952 1.411 -4.514 1.00 9.57 64 ASP A C 1
ATOM 484 O O . ASP A 1 63 ? -25.422 1.772 -5.594 1.00 9.84 64 ASP A O 1
ATOM 489 N N . LEU A 1 64 ? -25.181 2.054 -3.373 1.00 8.92 65 LEU A N 1
ATOM 490 C CA . LEU A 1 64 ? -26.041 3.231 -3.313 1.00 8.87 65 LEU A CA 1
ATOM 491 C C . LEU A 1 64 ? -25.629 4.357 -4.253 1.00 8.54 65 LEU A C 1
ATOM 492 O O . LEU A 1 64 ? -26.472 4.936 -4.936 1.00 8.37 65 LEU A O 1
ATOM 497 N N . VAL A 1 65 ? -24.341 4.672 -4.297 1.00 9.29 66 VAL A N 1
ATOM 498 C CA . VAL A 1 65 ? -23.887 5.742 -5.172 1.00 9.41 66 VAL A CA 1
ATOM 499 C C . VAL A 1 65 ? -24.059 5.382 -6.645 1.00 9.56 66 VAL A C 1
ATOM 500 O O . VAL A 1 65 ? -24.496 6.219 -7.436 1.00 10.05 66 VAL A O 1
ATOM 504 N N . ASP A 1 66 ? -23.734 4.145 -7.017 1.00 9.62 67 ASP A N 1
ATOM 505 C CA . ASP A 1 66 ? -23.907 3.732 -8.407 1.00 10.49 67 ASP A CA 1
ATOM 506 C C . ASP A 1 66 ? -25.379 3.861 -8.783 1.00 11.37 67 ASP A C 1
ATOM 507 O O . ASP A 1 66 ? -25.714 4.305 -9.882 1.00 11.62 67 ASP A O 1
ATOM 512 N N . ASP A 1 67 ? -26.263 3.467 -7.872 1.00 10.26 68 ASP A N 1
ATOM 513 C CA . ASP A 1 67 ? -27.691 3.562 -8.142 1.00 9.89 68 ASP A CA 1
ATOM 514 C C . ASP A 1 67 ? -28.144 5.014 -8.254 1.00 8.73 68 ASP A C 1
ATOM 515 O O . ASP A 1 67 ? -28.959 5.347 -9.112 1.00 9.83 68 ASP A O 1
ATOM 520 N N . LEU A 1 68 ? -27.622 5.885 -7.396 1.00 8.37 69 LEU A N 1
ATOM 521 C CA . LEU A 1 68 ? -27.991 7.294 -7.474 1.00 8.92 69 LEU A CA 1
ATOM 522 C C . LEU A 1 68 ? -27.562 7.866 -8.830 1.00 8.92 69 LEU A C 1
ATOM 523 O O . LEU A 1 68 ? -28.285 8.660 -9.438 1.00 11.16 69 LEU A O 1
ATOM 528 N N . LYS A 1 69 ? -26.389 7.458 -9.303 1.00 9.96 70 LYS A N 1
ATOM 529 C CA . LYS A 1 69 ? -25.888 7.934 -10.591 1.00 11.21 70 LYS A CA 1
ATOM 530 C C . LYS A 1 69 ? -26.756 7.448 -11.747 1.00 12.37 70 LYS A C 1
ATOM 531 O O . LYS A 1 69 ? -26.965 8.168 -12.722 1.00 13.53 70 LYS A O 1
ATOM 537 N N . SER A 1 70 ? -27.270 6.229 -11.642 1.00 12.07 71 SER A N 1
ATOM 538 C CA . SER A 1 70 ? -28.106 5.686 -12.707 1.00 13.83 71 SER A CA 1
ATOM 539 C C . SER A 1 70 ? -29.516 6.277 -12.683 1.00 12.92 71 SER A C 1
ATOM 540 O O . SER A 1 70 ? -30.140 6.463 -13.730 1.00 15.23 71 SER A O 1
ATOM 543 N N . GLU A 1 71 ? -30.000 6.590 -11.485 1.00 11.81 72 GLU A N 1
ATOM 544 C CA . GLU A 1 71 ? -31.339 7.134 -11.286 1.00 11.21 72 GLU A CA 1
ATOM 545 C C . GLU A 1 71 ? -31.478 8.638 -11.498 1.00 12.30 72 GLU A C 1
ATOM 546 O O . GLU A 1 71 ? -32.499 9.106 -11.997 1.00 13.12 72 GLU A O 1
ATOM 552 N N . LEU A 1 72 ? -30.456 9.392 -11.107 1.00 12.02 73 LEU A N 1
ATOM 553 C CA . LEU A 1 72 ? -30.506 10.846 -11.200 1.00 11.77 73 LEU A CA 1
ATOM 554 C C . LEU A 1 72 ? -29.714 11.450 -12.351 1.00 11.48 73 LEU A C 1
ATOM 555 O O . LEU A 1 72 ? -28.872 10.790 -12.960 1.00 13.62 73 LEU A O 1
ATOM 560 N N . THR A 1 73 ? -29.992 12.718 -12.638 1.00 11.93 74 THR A N 1
ATOM 561 C CA . THR A 1 73 ? -29.305 13.435 -13.706 1.00 12.67 74 THR A CA 1
ATOM 562 C C . THR A 1 73 ? -29.065 14.889 -13.320 1.00 12.24 74 THR A C 1
ATOM 563 O O . THR A 1 73 ? -29.600 15.383 -12.325 1.00 11.25 74 THR A O 1
ATOM 567 N N . GLY A 1 74 ? -28.250 15.561 -14.125 1.00 13.71 75 GLY A N 1
ATOM 568 C CA . GLY A 1 74 ? -27.956 16.964 -13.908 1.00 12.36 75 GLY A CA 1
ATOM 569 C C . GLY A 1 74 ? -27.350 17.380 -12.581 1.00 11.46 75 GLY A C 1
ATOM 570 O O . GLY A 1 74 ? -26.617 16.626 -11.938 1.00 11.36 75 GLY A O 1
ATOM 571 N N . LYS A 1 75 ? -27.672 18.605 -12.183 1.00 12.24 76 LYS A N 1
ATOM 572 C CA . LYS A 1 75 ? -27.170 19.193 -10.950 1.00 11.49 76 LYS A CA 1
ATOM 573 C C . LYS A 1 75 ? -27.642 18.441 -9.710 1.00 11.08 76 LYS A C 1
ATOM 574 O O . LYS A 1 75 ? -26.898 18.317 -8.736 1.00 10.52 76 LYS A O 1
ATOM 580 N N . PHE A 1 76 ? -28.872 17.936 -9.749 1.00 10.42 77 PHE A N 1
ATOM 581 C CA . PHE A 1 76 ? -29.410 17.191 -8.617 1.00 9.74 77 PHE A CA 1
ATOM 582 C C . PHE A 1 76 ? -28.549 15.957 -8.367 1.00 10.22 77 PHE A C 1
ATOM 583 O O . PHE A 1 76 ? -28.229 15.633 -7.225 1.00 9.42 77 PHE A O 1
ATOM 591 N N . GLU A 1 77 ? -28.171 15.269 -9.439 1.00 10.56 78 GLU A N 1
ATOM 592 C CA . GLU A 1 77 ? -27.335 14.082 -9.314 1.00 9.46 78 GLU A CA 1
ATOM 593 C C . GLU A 1 77 ? -26.001 14.461 -8.683 1.00 10.45 78 GLU A C 1
ATOM 594 O O . GLU A 1 77 ? -25.546 13.824 -7.732 1.00 8.38 78 GLU A O 1
ATOM 600 N N . THR A 1 78 ? -25.383 15.515 -9.206 1.00 8.64 79 THR A N 1
ATOM 601 C CA . THR A 1 78 ? -24.095 15.957 -8.693 1.00 9.03 79 THR A CA 1
ATOM 602 C C . THR A 1 78 ? -24.171 16.274 -7.204 1.00 8.01 79 THR A C 1
ATOM 603 O O . THR A 1 78 ? -23.291 15.885 -6.438 1.00 8.39 79 THR A O 1
ATOM 607 N N . LEU A 1 79 ? -25.225 16.967 -6.790 1.00 7.56 80 LEU A N 1
ATOM 608 C CA . LEU A 1 79 ? -25.376 17.313 -5.380 1.00 7.08 80 LEU A CA 1
ATOM 609 C C . LEU A 1 79 ? -25.567 16.079 -4.494 1.00 8.02 80 LEU A C 1
ATOM 610 O O . LEU A 1 79 ? -24.918 15.950 -3.457 1.00 8.42 80 LEU A O 1
ATOM 615 N N . MET A 1 80 ? -26.455 15.174 -4.891 1.00 8.12 81 MET A N 1
ATOM 616 C CA . MET A 1 80 ? -26.695 13.971 -4.098 1.00 7.74 81 MET A CA 1
ATOM 617 C C . MET A 1 80 ? -25.438 13.108 -3.999 1.00 7.54 81 MET A C 1
ATOM 618 O O . MET A 1 80 ? -25.096 12.610 -2.922 1.00 7.66 81 MET A O 1
ATOM 623 N N . VAL A 1 81 ? -24.746 12.935 -5.119 1.00 6.86 82 VAL A N 1
ATOM 624 C CA . VAL A 1 81 ? -23.534 12.132 -5.132 1.00 8.61 82 VAL A CA 1
ATOM 625 C C . VAL A 1 81 ? -22.444 12.795 -4.291 1.00 7.90 82 VAL A C 1
ATOM 626 O O . VAL A 1 81 ? -21.704 12.114 -3.581 1.00 8.04 82 VAL A O 1
ATOM 630 N N . SER A 1 82 ? -22.349 14.122 -4.351 1.00 7.38 83 SER A N 1
ATOM 631 C CA . SER A 1 82 ? -21.346 14.820 -3.554 1.00 7.47 83 SER A CA 1
ATOM 632 C C . SER A 1 82 ? -21.647 14.694 -2.066 1.00 7.35 83 SER A C 1
ATOM 633 O O . SER A 1 82 ? -20.731 14.560 -1.254 1.00 7.83 83 SER A O 1
ATOM 636 N N . LEU A 1 83 ? -22.925 14.739 -1.703 1.00 6.68 84 LEU A N 1
ATOM 637 C CA . LEU A 1 83 ? -23.308 14.585 -0.304 1.00 6.53 84 LEU A CA 1
ATOM 638 C C . LEU A 1 83 ? -22.907 13.197 0.181 1.00 6.82 84 LEU A C 1
ATOM 639 O O . LEU A 1 83 ? -22.493 13.028 1.325 1.00 6.80 84 LEU A O 1
ATOM 644 N N . MET A 1 84 ? -23.034 12.200 -0.693 1.00 6.87 85 MET A N 1
ATOM 645 C CA . MET A 1 84 ? -22.681 10.829 -0.339 1.00 7.07 85 MET A CA 1
ATOM 646 C C . MET A 1 84 ? -21.182 10.584 -0.184 1.00 6.56 85 MET A C 1
ATOM 647 O O . MET A 1 84 ? -20.778 9.658 0.519 1.00 8.64 85 MET A O 1
ATOM 652 N N . ARG A 1 85 ? -20.354 11.392 -0.839 1.00 7.25 86 ARG A N 1
ATOM 653 C CA . ARG A 1 85 ? -18.912 11.189 -0.766 1.00 7.75 86 ARG A CA 1
ATOM 654 C C . ARG A 1 85 ? -18.398 11.310 0.669 1.00 7.82 86 ARG A C 1
ATOM 655 O O . ARG A 1 85 ? -18.682 12.286 1.359 1.00 8.64 86 ARG A O 1
ATOM 663 N N . PRO A 1 86 ? -17.643 10.304 1.142 1.00 7.71 87 PRO A N 1
ATOM 664 C CA . PRO A 1 86 ? -17.119 10.358 2.509 1.00 7.79 87 PRO A CA 1
ATOM 665 C C . PRO A 1 86 ? -16.340 11.644 2.758 1.00 7.66 87 PRO A C 1
ATOM 666 O O . PRO A 1 86 ? -15.517 12.051 1.938 1.00 7.45 87 PRO A O 1
ATOM 670 N N . ALA A 1 87 ? -16.603 12.276 3.894 1.00 7.42 88 ALA A N 1
ATOM 671 C CA . ALA A 1 87 ? -15.929 13.518 4.248 1.00 8.59 88 ALA A CA 1
ATOM 672 C C . ALA A 1 87 ? -14.407 13.384 4.157 1.00 9.29 88 ALA A C 1
ATOM 673 O O . ALA A 1 87 ? -13.726 14.295 3.684 1.00 9.08 88 ALA A O 1
ATOM 675 N N . ARG A 1 88 ? -13.880 12.240 4.591 1.00 10.11 89 ARG A N 1
ATOM 676 C CA . ARG A 1 88 ? -12.435 12.008 4.578 1.00 10.53 89 ARG A CA 1
ATOM 677 C C . ARG A 1 88 ? -11.782 12.022 3.200 1.00 9.64 89 ARG A C 1
ATOM 678 O O . ARG A 1 88 ? -10.600 12.341 3.082 1.00 9.65 89 ARG A O 1
ATOM 686 N N . ILE A 1 89 ? -12.538 11.678 2.163 1.00 8.66 90 ILE A N 1
ATOM 687 C CA . ILE A 1 89 ? -11.976 11.637 0.815 1.00 10.16 90 ILE A CA 1
ATOM 688 C C . ILE A 1 89 ? -12.449 12.759 -0.107 1.00 8.73 90 ILE A C 1
ATOM 689 O O . ILE A 1 89 ? -11.959 12.887 -1.228 1.00 9.14 90 ILE A O 1
ATOM 694 N N . PHE A 1 90 ? -13.379 13.584 0.365 1.00 8.31 91 PHE A N 1
ATOM 695 C CA . PHE A 1 90 ? -13.919 14.652 -0.469 1.00 7.75 91 PHE A CA 1
ATOM 696 C C . PHE A 1 90 ? -12.876 15.539 -1.147 1.00 7.51 91 PHE A C 1
ATOM 697 O O . PHE A 1 90 ? -12.917 15.730 -2.360 1.00 7.57 91 PHE A O 1
ATOM 705 N N . ASP A 1 91 ? -11.947 16.087 -0.373 1.00 7.56 92 ASP A N 1
ATOM 706 C CA . ASP A 1 91 ? -10.933 16.965 -0.945 1.00 7.21 92 ASP A CA 1
ATOM 707 C C . ASP A 1 91 ? -9.949 16.244 -1.859 1.00 8.39 92 ASP A C 1
ATOM 708 O O . ASP A 1 91 ? -9.583 16.765 -2.915 1.00 8.66 92 ASP A O 1
ATOM 713 N N . ALA A 1 92 ? -9.515 15.053 -1.462 1.00 9.85 93 ALA A N 1
ATOM 714 C CA . ALA A 1 92 ? -8.586 14.297 -2.293 1.00 9.15 93 ALA A CA 1
ATOM 715 C C . ALA A 1 92 ? -9.231 14.063 -3.654 1.00 9.23 93 ALA A C 1
ATOM 716 O O . ALA A 1 92 ? -8.599 14.237 -4.697 1.00 9.76 93 ALA A O 1
ATOM 718 N N . HIS A 1 93 ? -10.504 13.683 -3.635 1.00 7.90 94 HIS A N 1
ATOM 719 C CA . HIS A 1 93 ? -11.252 13.435 -4.860 1.00 8.82 94 HIS A CA 1
ATOM 720 C C . HIS A 1 93 ? -11.387 14.709 -5.689 1.00 9.25 94 HIS A C 1
ATOM 721 O O . HIS A 1 93 ? -11.194 14.688 -6.905 1.00 10.61 94 HIS A O 1
ATOM 728 N N . ALA A 1 94 ? -11.709 15.819 -5.032 1.00 8.57 95 ALA A N 1
ATOM 729 C CA . ALA A 1 94 ? -11.863 17.086 -5.733 1.00 9.07 95 ALA A CA 1
ATOM 730 C C . ALA A 1 94 ? -10.550 17.483 -6.400 1.00 8.89 95 ALA A C 1
ATOM 731 O O . ALA A 1 94 ? -10.534 17.921 -7.550 1.00 9.89 95 ALA A O 1
ATOM 733 N N . LEU A 1 95 ? -9.446 17.334 -5.675 1.00 9.06 96 LEU A N 1
ATOM 734 C CA . LEU A 1 95 ? -8.143 17.687 -6.223 1.00 10.59 96 LEU A CA 1
ATOM 735 C C . LEU A 1 95 ? -7.769 16.784 -7.394 1.00 11.01 96 LEU A C 1
ATOM 736 O O . LEU A 1 95 ? -7.210 17.250 -8.387 1.00 11.44 96 LEU A O 1
ATOM 741 N N . LYS A 1 96 ? -8.090 15.498 -7.284 1.00 11.09 97 LYS A N 1
ATOM 742 C CA . LYS A 1 96 ? -7.779 14.554 -8.350 1.00 13.80 97 LYS A CA 1
ATOM 743 C C . LYS A 1 96 ? -8.476 14.961 -9.640 1.00 14.21 97 LYS A C 1
ATOM 744 O O . LYS A 1 96 ? -7.870 14.954 -10.708 1.00 15.58 97 LYS A O 1
ATOM 750 N N . HIS A 1 97 ? -9.752 15.322 -9.543 1.00 15.20 98 HIS A N 1
ATOM 751 C CA . HIS A 1 97 ? -10.498 15.717 -10.729 1.00 15.42 98 HIS A CA 1
ATOM 752 C C . HIS A 1 97 ? -10.139 17.112 -11.219 1.00 15.68 98 HIS A C 1
ATOM 753 O O . HIS A 1 97 ? -10.427 17.468 -12.361 1.00 17.03 98 HIS A O 1
ATOM 760 N N . ALA A 1 98 ? -9.500 17.897 -10.358 1.00 12.64 99 ALA A N 1
ATOM 761 C CA . ALA A 1 98 ? -9.088 19.244 -10.729 1.00 13.30 99 ALA A CA 1
ATOM 762 C C . ALA A 1 98 ? -7.814 19.174 -11.570 1.00 14.05 99 ALA A C 1
ATOM 763 O O . ALA A 1 98 ? -7.520 20.084 -12.349 1.00 14.21 99 ALA A O 1
ATOM 765 N N . ILE A 1 99 ? -7.069 18.083 -11.423 1.00 14.86 100 ILE A N 1
ATOM 766 C CA . ILE A 1 99 ? -5.819 17.917 -12.154 1.00 17.26 100 ILE A CA 1
ATOM 767 C C . ILE A 1 99 ? -5.840 16.830 -13.224 1.00 18.17 100 ILE A C 1
ATOM 768 O O . ILE A 1 99 ? -4.935 16.756 -14.050 1.00 20.66 100 ILE A O 1
ATOM 773 N N . LYS A 1 100 ? -6.860 15.980 -13.209 1.00 19.23 101 LYS A N 1
ATOM 774 C CA . LYS A 1 100 ? -6.958 14.903 -14.188 1.00 20.46 101 LYS A CA 1
ATOM 775 C C . LYS A 1 100 ? -7.531 15.389 -15.516 1.00 20.59 101 LYS A C 1
ATOM 776 O O . LYS A 1 100 ? -8.481 16.172 -15.546 1.00 21.86 101 LYS A O 1
ATOM 782 N N . GLY A 1 101 ? -6.939 14.925 -16.614 1.00 19.97 102 GLY A N 1
ATOM 783 C CA . GLY A 1 101 ? -7.416 15.312 -17.932 1.00 19.54 102 GLY A CA 1
ATOM 784 C C . GLY A 1 101 ? -6.785 16.583 -18.464 1.00 19.68 102 GLY A C 1
ATOM 785 O O . GLY A 1 101 ? -5.847 17.105 -17.877 1.00 19.90 102 GLY A O 1
ATOM 786 N N . ALA A 1 102 ? -7.301 17.082 -19.583 1.00 17.71 103 ALA A N 1
ATOM 787 C CA . ALA A 1 102 ? -6.775 18.302 -20.189 1.00 18.06 103 ALA A CA 1
ATOM 788 C C . ALA A 1 102 ? -7.116 19.526 -19.347 1.00 17.54 103 ALA A C 1
ATOM 789 O O . ALA A 1 102 ? -8.175 19.588 -18.720 1.00 18.12 103 ALA A O 1
ATOM 791 N N . GLY A 1 103 ? -6.212 20.500 -19.335 1.00 17.00 104 GLY A N 1
ATOM 792 C CA . GLY A 1 103 ? -6.448 21.707 -18.565 1.00 17.48 104 GLY A CA 1
ATOM 793 C C . GLY A 1 103 ? -6.376 21.445 -17.075 1.00 17.64 104 GLY A C 1
ATOM 794 O O . GLY A 1 103 ? -6.243 20.307 -16.646 1.00 18.28 104 GLY A O 1
ATOM 795 N N . THR A 1 104 ? -6.476 22.502 -16.282 1.00 16.11 105 THR A N 1
ATOM 796 C CA . THR A 1 104 ? -6.407 22.372 -14.834 1.00 16.33 105 THR A CA 1
ATOM 797 C C . THR A 1 104 ? -7.482 23.239 -14.198 1.00 15.90 105 THR A C 1
ATOM 798 O O . THR A 1 104 ? -7.747 24.341 -14.672 1.00 17.75 105 THR A O 1
ATOM 802 N N . ASN A 1 105 ? -8.114 22.742 -13.141 1.00 13.49 106 ASN A N 1
ATOM 803 C CA . ASN A 1 105 ? -9.122 23.542 -12.458 1.00 12.75 106 ASN A CA 1
ATOM 804 C C . ASN A 1 105 ? -8.391 24.274 -11.335 1.00 11.23 106 ASN A C 1
ATOM 805 O O . ASN A 1 105 ? -8.304 23.788 -10.203 1.00 12.39 106 ASN A O 1
ATOM 810 N N . GLU A 1 106 ? -7.853 25.444 -11.666 1.00 11.00 107 GLU A N 1
ATOM 811 C CA . GLU A 1 106 ? -7.111 26.248 -10.706 1.00 11.31 107 GLU A CA 1
ATOM 812 C C . GLU A 1 106 ? -7.977 26.712 -9.547 1.00 11.23 107 GLU A C 1
ATOM 813 O O . GLU A 1 106 ? -7.487 26.874 -8.429 1.00 10.84 107 GLU A O 1
ATOM 819 N N . LYS A 1 107 ? -9.260 26.935 -9.812 1.00 9.65 108 LYS A N 1
ATOM 820 C CA . LYS A 1 107 ? -10.179 27.384 -8.775 1.00 10.73 108 LYS A CA 1
ATOM 821 C C . LYS A 1 107 ? -10.243 26.388 -7.624 1.00 9.66 108 LYS A C 1
ATOM 822 O O . LYS A 1 107 ? -10.160 26.775 -6.458 1.00 10.44 108 LYS A O 1
ATOM 828 N N . VAL A 1 108 ? -10.393 25.108 -7.950 1.00 8.51 109 VAL A N 1
ATOM 829 C CA . VAL A 1 108 ? -10.479 24.077 -6.924 1.00 8.36 109 VAL A CA 1
ATOM 830 C C . VAL A 1 108 ? -9.178 23.937 -6.137 1.00 9.40 109 VAL A C 1
ATOM 831 O O . VAL A 1 108 ? -9.203 23.843 -4.912 1.00 8.34 109 VAL A O 1
ATOM 835 N N . LEU A 1 109 ? -8.045 23.928 -6.835 1.00 8.21 110 LEU A N 1
ATOM 836 C CA . LEU A 1 109 ? -6.746 23.822 -6.173 1.00 8.51 110 LEU A CA 1
ATOM 837 C C . LEU A 1 109 ? -6.581 24.972 -5.185 1.00 8.73 110 LEU A C 1
ATOM 838 O O . LEU A 1 109 ? -6.161 24.783 -4.043 1.00 8.61 110 LEU A O 1
ATOM 843 N N . THR A 1 110 ? -6.925 26.168 -5.644 1.00 8.43 111 THR A N 1
ATOM 844 C CA . THR A 1 110 ? -6.819 27.379 -4.845 1.00 7.05 111 THR A CA 1
ATOM 845 C C . THR A 1 110 ? -7.749 27.374 -3.640 1.00 7.19 111 THR A C 1
ATOM 846 O O . THR A 1 110 ? -7.333 27.651 -2.512 1.00 7.91 111 THR A O 1
ATOM 850 N N . GLU A 1 111 ? -9.012 27.055 -3.882 1.00 7.21 112 GLU A N 1
ATOM 851 C CA . GLU A 1 111 ? -10.010 27.039 -2.826 1.00 7.77 112 GLU A CA 1
ATOM 852 C C . GLU A 1 111 ? -9.637 26.099 -1.690 1.00 7.49 112 GLU A C 1
ATOM 853 O O . GLU A 1 111 ? -9.696 26.470 -0.515 1.00 8.33 112 GLU A O 1
ATOM 859 N N . ILE A 1 112 ? -9.241 24.882 -2.040 1.00 7.49 113 ILE A N 1
ATOM 860 C CA . ILE A 1 112 ? -8.888 23.896 -1.033 1.00 7.65 113 ILE A CA 1
ATOM 861 C C . ILE A 1 112 ? -7.581 24.172 -0.297 1.00 7.29 113 ILE A C 1
ATOM 862 O O . ILE A 1 112 ? -7.546 24.155 0.934 1.00 7.41 113 ILE A O 1
ATOM 867 N N . LEU A 1 113 ? -6.509 24.452 -1.029 1.00 8.33 114 LEU A N 1
ATOM 868 C CA . LEU A 1 113 ? -5.232 24.684 -0.367 1.00 8.37 114 LEU A CA 1
ATOM 869 C C . LEU A 1 113 ? -5.152 25.977 0.432 1.00 8.61 114 LEU A C 1
ATOM 870 O O . LEU A 1 113 ? -4.365 26.079 1.368 1.00 9.17 114 LEU A O 1
ATOM 875 N N . ALA A 1 114 ? -5.978 26.958 0.089 1.00 7.84 115 ALA A N 1
ATOM 876 C CA . ALA A 1 114 ? -5.967 28.218 0.822 1.00 8.65 115 ALA A CA 1
ATOM 877 C C . ALA A 1 114 ? -6.816 28.172 2.092 1.00 8.41 115 ALA A C 1
ATOM 878 O O . ALA A 1 114 ? -6.504 28.845 3.071 1.00 8.76 115 ALA A O 1
ATOM 880 N N . SER A 1 115 ? -7.874 27.365 2.074 1.00 7.47 116 SER A N 1
ATOM 881 C CA . SER A 1 115 ? -8.816 27.301 3.193 1.00 7.70 116 SER A CA 1
ATOM 882 C C . SER A 1 115 ? -8.713 26.152 4.184 1.00 8.39 116 SER A C 1
ATOM 883 O O . SER A 1 115 ? -9.274 26.232 5.279 1.00 9.27 116 SER A O 1
ATOM 886 N N . ARG A 1 116 ? -8.022 25.083 3.817 1.00 8.08 117 ARG A N 1
ATOM 887 C CA . ARG A 1 116 ? -7.906 23.951 4.720 1.00 7.98 117 ARG A CA 1
ATOM 888 C C . ARG A 1 116 ? -6.843 24.154 5.792 1.00 9.38 117 ARG A C 1
ATOM 889 O O . ARG A 1 116 ? -5.834 24.829 5.574 1.00 8.70 117 ARG A O 1
ATOM 897 N N . THR A 1 117 ? -7.093 23.575 6.961 1.00 9.97 118 THR A N 1
ATOM 898 C CA . THR A 1 117 ? -6.173 23.667 8.088 1.00 9.94 118 THR A CA 1
ATOM 899 C C . THR A 1 117 ? -5.003 22.721 7.851 1.00 9.68 118 THR A C 1
ATOM 900 O O . THR A 1 117 ? -5.071 21.841 6.996 1.00 10.05 118 THR A O 1
ATOM 904 N N . PRO A 1 118 ? -3.907 22.894 8.605 1.00 11.52 119 PRO A N 1
ATOM 905 C CA . PRO A 1 118 ? -2.763 21.999 8.416 1.00 10.85 119 PRO A CA 1
ATOM 906 C C . PRO A 1 118 ? -3.183 20.537 8.593 1.00 10.21 119 PRO A C 1
ATOM 907 O O . PRO A 1 118 ? -2.765 19.671 7.833 1.00 10.25 119 PRO A O 1
ATOM 911 N N . ALA A 1 119 ? -4.026 20.273 9.589 1.00 11.68 120 ALA A N 1
ATOM 912 C CA . ALA A 1 119 ? -4.488 18.912 9.836 1.00 12.33 120 ALA A CA 1
ATOM 913 C C . ALA A 1 119 ? -5.269 18.389 8.635 1.00 11.29 120 ALA A C 1
ATOM 914 O O . ALA A 1 119 ? -5.093 17.246 8.218 1.00 12.04 120 ALA A O 1
ATOM 916 N N . GLU A 1 120 ? -6.130 19.229 8.069 1.00 10.43 121 GLU A N 1
ATOM 917 C CA . GLU A 1 120 ? -6.913 18.805 6.916 1.00 9.17 121 GLU A CA 1
ATOM 918 C C . GLU A 1 120 ? -6.028 18.527 5.708 1.00 9.10 121 GLU A C 1
ATOM 919 O O . GLU A 1 120 ? -6.263 17.570 4.972 1.00 10.21 121 GLU A O 1
ATOM 925 N N . VAL A 1 121 ? -5.007 19.354 5.506 1.00 9.72 122 VAL A N 1
ATOM 926 C CA . VAL A 1 121 ? -4.102 19.166 4.378 1.00 9.48 122 VAL A CA 1
ATOM 927 C C . VAL A 1 121 ? -3.296 17.876 4.554 1.00 10.40 122 VAL A C 1
ATOM 928 O O . VAL A 1 121 ? -3.055 17.155 3.590 1.00 10.79 122 VAL A O 1
ATOM 932 N N . GLN A 1 122 ? -2.885 17.585 5.785 1.00 11.33 123 GLN A N 1
ATOM 933 C CA . GLN A 1 122 ? -2.135 16.363 6.046 1.00 12.70 123 GLN A CA 1
ATOM 934 C C . GLN A 1 122 ? -3.005 15.151 5.707 1.00 12.82 123 GLN A C 1
ATOM 935 O O . GLN A 1 122 ? -2.525 14.184 5.114 1.00 12.99 123 GLN A O 1
ATOM 941 N N . ASN A 1 123 ? -4.285 15.208 6.068 1.00 11.55 124 ASN A N 1
ATOM 942 C CA . ASN A 1 123 ? -5.202 14.105 5.769 1.00 12.02 124 ASN A CA 1
ATOM 943 C C . ASN A 1 123 ? -5.371 13.954 4.263 1.00 11.94 124 ASN A C 1
ATOM 944 O O . ASN A 1 123 ? -5.389 12.844 3.737 1.00 12.37 124 ASN A O 1
ATOM 949 N N . ILE A 1 124 ? -5.503 15.079 3.571 1.00 10.37 125 ILE A N 1
ATOM 950 C CA . ILE A 1 124 ? -5.666 15.063 2.127 1.00 11.33 125 ILE A CA 1
ATOM 951 C C . ILE A 1 124 ? -4.528 14.320 1.440 1.00 11.18 125 ILE A C 1
ATOM 952 O O . ILE A 1 124 ? -4.763 13.480 0.574 1.00 11.19 125 ILE A O 1
ATOM 957 N N . LYS A 1 125 ? -3.295 14.633 1.828 1.00 11.65 126 LYS A N 1
ATOM 958 C CA . LYS A 1 125 ? -2.132 13.994 1.231 1.00 12.13 126 LYS A CA 1
ATOM 959 C C . LYS A 1 125 ? -2.094 12.493 1.494 1.00 12.66 126 LYS A C 1
ATOM 960 O O . LYS A 1 125 ? -1.796 11.712 0.593 1.00 13.76 126 LYS A O 1
ATOM 966 N N . GLN A 1 126 ? -2.397 12.095 2.724 1.00 13.80 127 GLN A N 1
ATOM 967 C CA . GLN A 1 126 ? -2.381 10.680 3.073 1.00 15.44 127 GLN A CA 1
ATOM 968 C C . GLN A 1 126 ? -3.473 9.927 2.330 1.00 15.51 127 GLN A C 1
ATOM 969 O O . GLN A 1 126 ? -3.237 8.844 1.788 1.00 15.28 127 GLN A O 1
ATOM 975 N N . VAL A 1 127 ? -4.669 10.505 2.304 1.00 14.27 128 VAL A N 1
ATOM 976 C CA . VAL A 1 127 ? -5.799 9.883 1.628 1.00 14.58 128 VAL A CA 1
ATOM 977 C C . VAL A 1 127 ? -5.565 9.791 0.125 1.00 14.96 128 VAL A C 1
ATOM 978 O O . VAL A 1 127 ? -5.900 8.787 -0.503 1.00 15.06 128 VAL A O 1
ATOM 982 N N . TYR A 1 128 ? -4.982 10.834 -0.455 1.00 14.47 129 TYR A N 1
ATOM 983 C CA . TYR A 1 128 ? -4.722 10.831 -1.887 1.00 15.14 129 TYR A CA 1
ATOM 984 C C . TYR A 1 128 ? -3.815 9.656 -2.244 1.00 16.21 129 TYR A C 1
ATOM 985 O O . TYR A 1 128 ? -4.070 8.928 -3.203 1.00 16.16 129 TYR A O 1
ATOM 994 N N . MET A 1 129 ? -2.762 9.468 -1.459 1.00 18.07 130 MET A N 1
ATOM 995 C CA . MET A 1 129 ? -1.827 8.374 -1.689 1.00 19.96 130 MET A CA 1
ATOM 996 C C . MET A 1 129 ? -2.520 7.023 -1.521 1.00 20.88 130 MET A C 1
ATOM 997 O O . MET A 1 129 ? -2.412 6.147 -2.380 1.00 21.16 130 MET A O 1
ATOM 1002 N N . GLN A 1 130 ? -3.233 6.862 -0.412 1.00 20.74 131 GLN A N 1
ATOM 1003 C CA . GLN A 1 130 ? -3.939 5.617 -0.122 1.00 22.95 131 GLN A CA 1
ATOM 1004 C C . GLN A 1 130 ? -4.973 5.249 -1.181 1.00 22.96 131 GLN A C 1
ATOM 1005 O O . GLN A 1 130 ? -5.009 4.114 -1.661 1.00 22.65 131 GLN A O 1
ATOM 1011 N N . GLU A 1 131 ? -5.811 6.214 -1.540 1.00 22.02 132 GLU A N 1
ATOM 1012 C CA . GLU A 1 131 ? -6.875 5.995 -2.512 1.00 21.46 132 GLU A CA 1
ATOM 1013 C C . GLU A 1 131 ? -6.464 5.950 -3.979 1.00 21.26 132 GLU A C 1
ATOM 1014 O O . GLU A 1 131 ? -6.943 5.101 -4.732 1.00 21.23 132 GLU A O 1
ATOM 1020 N N . TYR A 1 132 ? -5.580 6.854 -4.389 1.00 19.84 133 TYR A N 1
ATOM 1021 C CA . TYR A 1 132 ? -5.176 6.919 -5.786 1.00 19.77 133 TYR A CA 1
ATOM 1022 C C . TYR A 1 132 ? -3.767 6.431 -6.107 1.00 20.82 133 TYR A C 1
ATOM 1023 O O . TYR A 1 132 ? -3.318 6.534 -7.247 1.00 21.66 133 TYR A O 1
ATOM 1032 N N . GLU A 1 133 ? -3.078 5.890 -5.108 1.00 21.85 134 GLU A N 1
ATOM 1033 C CA . GLU A 1 133 ? -1.727 5.371 -5.306 1.00 23.97 134 GLU A CA 1
ATOM 1034 C C . GLU A 1 133 ? -0.825 6.356 -6.036 1.00 23.32 134 GLU A C 1
ATOM 1035 O O . GLU A 1 133 ? -0.083 5.980 -6.945 1.00 23.76 134 GLU A O 1
ATOM 1041 N N . ALA A 1 134 ? -0.891 7.620 -5.639 1.00 22.08 135 ALA A N 1
ATOM 1042 C CA . ALA A 1 134 ? -0.069 8.648 -6.258 1.00 21.38 135 ALA A CA 1
ATOM 1043 C C . ALA A 1 134 ? 0.272 9.719 -5.236 1.00 20.22 135 ALA A C 1
ATOM 1044 O O . ALA A 1 134 ? -0.454 9.915 -4.262 1.00 19.93 135 ALA A O 1
ATOM 1046 N N . ASN A 1 135 ? 1.390 10.398 -5.457 1.00 19.25 136 ASN A N 1
ATOM 1047 C CA . ASN A 1 135 ? 1.823 11.464 -4.567 1.00 18.63 136 ASN A CA 1
ATOM 1048 C C . ASN A 1 135 ? 1.158 12.747 -5.058 1.00 17.49 136 ASN A C 1
ATOM 1049 O O . ASN A 1 135 ? 1.396 13.190 -6.179 1.00 17.15 136 ASN A O 1
ATOM 1054 N N . LEU A 1 136 ? 0.310 13.329 -4.219 1.00 16.51 137 LEU A N 1
ATOM 1055 C CA . LEU A 1 136 ? -0.404 14.547 -4.583 1.00 15.91 137 LEU A CA 1
ATOM 1056 C C . LEU A 1 136 ? 0.510 15.686 -5.026 1.00 15.50 137 LEU A C 1
ATOM 1057 O O . LEU A 1 136 ? 0.237 16.356 -6.023 1.00 15.04 137 LEU A O 1
ATOM 1062 N N . GLU A 1 137 ? 1.596 15.906 -4.293 1.00 15.93 138 GLU A N 1
ATOM 1063 C CA . GLU A 1 137 ? 2.521 16.973 -4.645 1.00 17.00 138 GLU A CA 1
ATOM 1064 C C . GLU A 1 137 ? 3.060 16.813 -6.062 1.00 16.67 138 GLU A C 1
ATOM 1065 O O . GLU A 1 137 ? 3.089 17.772 -6.829 1.00 16.42 138 GLU A O 1
ATOM 1071 N N . ASP A 1 138 ? 3.483 15.602 -6.410 1.00 17.64 139 ASP A N 1
ATOM 1072 C CA . ASP A 1 138 ? 4.016 15.354 -7.743 1.00 18.69 139 ASP A CA 1
ATOM 1073 C C . ASP A 1 138 ? 2.963 15.594 -8.817 1.00 18.53 139 ASP A C 1
ATOM 1074 O O . ASP A 1 138 ? 3.275 16.061 -9.912 1.00 18.67 139 ASP A O 1
ATOM 1079 N N . LYS A 1 139 ? 1.714 15.274 -8.502 1.00 18.31 140 LYS A N 1
ATOM 1080 C CA . LYS A 1 139 ? 0.627 15.469 -9.450 1.00 19.40 140 LYS A CA 1
ATOM 1081 C C . LYS A 1 139 ? 0.364 16.954 -9.663 1.00 18.89 140 LYS A C 1
ATOM 1082 O O . LYS A 1 139 ? 0.178 17.405 -10.795 1.00 19.20 140 LYS A O 1
ATOM 1088 N N . ILE A 1 140 ? 0.356 17.712 -8.572 1.00 17.99 141 ILE A N 1
ATOM 1089 C CA . ILE A 1 140 ? 0.117 19.146 -8.652 1.00 18.91 141 ILE A CA 1
ATOM 1090 C C . ILE A 1 140 ? 1.241 19.857 -9.404 1.00 19.15 141 ILE A C 1
ATOM 1091 O O . ILE A 1 140 ? 0.981 20.706 -10.257 1.00 19.29 141 ILE A O 1
ATOM 1096 N N . THR A 1 141 ? 2.487 19.502 -9.100 1.00 18.76 142 THR A N 1
ATOM 1097 C CA . THR A 1 141 ? 3.630 20.127 -9.761 1.00 20.73 142 THR A CA 1
ATOM 1098 C C . THR A 1 141 ? 3.654 19.805 -11.253 1.00 21.38 142 THR A C 1
ATOM 1099 O O . THR A 1 141 ? 4.170 20.579 -12.057 1.00 22.48 142 THR A O 1
ATOM 1103 N N . GLY A 1 142 ? 3.089 18.659 -11.618 1.00 22.10 143 GLY A N 1
ATOM 1104 C CA . GLY A 1 142 ? 3.067 18.270 -13.016 1.00 22.34 143 GLY A CA 1
ATOM 1105 C C . GLY A 1 142 ? 1.990 18.973 -13.821 1.00 22.75 143 GLY A C 1
ATOM 1106 O O . GLY A 1 142 ? 2.092 19.074 -15.045 1.00 24.00 143 GLY A O 1
ATOM 1107 N N . GLU A 1 143 ? 0.959 19.474 -13.146 1.00 21.57 144 GLU A N 1
ATOM 1108 C CA . GLU A 1 143 ? -0.128 20.145 -13.846 1.00 21.19 144 GLU A CA 1
ATOM 1109 C C . GLU A 1 143 ? -0.211 21.656 -13.636 1.00 19.91 144 GLU A C 1
ATOM 1110 O O . GLU A 1 143 ? -1.101 22.310 -14.178 1.00 20.94 144 GLU A O 1
ATOM 1116 N N . THR A 1 144 ? 0.703 22.208 -12.844 1.00 17.95 145 THR A N 1
ATOM 1117 C CA . THR A 1 144 ? 0.728 23.649 -12.600 1.00 16.12 145 THR A CA 1
ATOM 1118 C C . THR A 1 144 ? 2.127 24.163 -12.909 1.00 14.94 145 THR A C 1
ATOM 1119 O O . THR A 1 144 ? 3.044 23.369 -13.117 1.00 16.44 145 THR A O 1
ATOM 1123 N N . SER A 1 145 ? 2.301 25.481 -12.932 1.00 13.97 146 SER A N 1
ATOM 1124 C CA . SER A 1 145 ? 3.608 26.043 -13.247 1.00 12.96 146 SER A CA 1
ATOM 1125 C C . SER A 1 145 ? 3.904 27.376 -12.562 1.00 13.02 146 SER A C 1
ATOM 1126 O O . SER A 1 145 ? 3.007 28.060 -12.075 1.00 14.32 146 SER A O 1
ATOM 1129 N N . GLY A 1 146 ? 5.186 27.720 -12.523 1.00 13.03 147 GLY A N 1
ATOM 1130 C CA . GLY A 1 146 ? 5.622 28.980 -11.952 1.00 13.20 147 GLY A CA 1
ATOM 1131 C C . GLY A 1 146 ? 5.318 29.288 -10.499 1.00 11.16 147 GLY A C 1
ATOM 1132 O O . GLY A 1 146 ? 5.224 28.398 -9.653 1.00 12.00 147 GLY A O 1
ATOM 1133 N N . HIS A 1 147 ? 5.174 30.577 -10.216 1.00 11.51 148 HIS A N 1
ATOM 1134 C CA . HIS A 1 147 ? 4.908 31.044 -8.859 1.00 11.66 148 HIS A CA 1
ATOM 1135 C C . HIS A 1 147 ? 3.624 30.467 -8.285 1.00 11.16 148 HIS A C 1
ATOM 1136 O O . HIS A 1 147 ? 3.541 30.190 -7.087 1.00 10.78 148 HIS A O 1
ATOM 1143 N N . PHE A 1 148 ? 2.622 30.288 -9.137 1.00 11.25 149 PHE A N 1
ATOM 1144 C CA . PHE A 1 148 ? 1.354 29.712 -8.704 1.00 10.63 149 PHE A CA 1
ATOM 1145 C C . PHE A 1 148 ? 1.644 28.315 -8.157 1.00 9.99 149 PHE A C 1
ATOM 1146 O O . PHE A 1 148 ? 1.203 27.951 -7.068 1.00 10.66 149 PHE A O 1
ATOM 1154 N N . GLN A 1 149 ? 2.405 27.534 -8.916 1.00 9.90 150 GLN A N 1
ATOM 1155 C CA . GLN A 1 149 ? 2.767 26.188 -8.496 1.00 9.87 150 GLN A CA 1
ATOM 1156 C C . GLN A 1 149 ? 3.512 26.210 -7.165 1.00 9.53 150 GLN A C 1
ATOM 1157 O O . GLN A 1 149 ? 3.202 25.443 -6.254 1.00 10.09 150 GLN A O 1
ATOM 1163 N N . ARG A 1 150 ? 4.496 27.095 -7.054 1.00 9.85 151 ARG A N 1
ATOM 1164 C CA . ARG A 1 150 ? 5.291 27.160 -5.836 1.00 9.82 151 ARG A CA 1
ATOM 1165 C C . ARG A 1 150 ? 4.482 27.517 -4.600 1.00 9.40 151 ARG A C 1
ATOM 1166 O O . ARG A 1 150 ? 4.691 26.929 -3.548 1.00 8.68 151 ARG A O 1
ATOM 1174 N N . LEU A 1 151 ? 3.553 28.462 -4.710 1.00 8.40 152 LEU A N 1
ATOM 1175 C CA . LEU A 1 151 ? 2.750 28.806 -3.541 1.00 7.78 152 LEU A CA 1
ATOM 1176 C C . LEU A 1 151 ? 1.847 27.624 -3.177 1.00 7.35 152 LEU A C 1
ATOM 1177 O O . LEU A 1 151 ? 1.624 27.357 -1.999 1.00 7.50 152 LEU A O 1
ATOM 1182 N N . LEU A 1 152 ? 1.331 26.910 -4.176 1.00 7.71 153 LEU A N 1
ATOM 1183 C CA . LEU A 1 152 ? 0.504 25.739 -3.895 1.00 7.43 153 LEU A CA 1
ATOM 1184 C C . LEU A 1 152 ? 1.342 24.698 -3.154 1.00 7.23 153 LEU A C 1
ATOM 1185 O O . LEU A 1 152 ? 0.882 24.091 -2.182 1.00 8.85 153 LEU A O 1
ATOM 1190 N N . VAL A 1 153 ? 2.574 24.496 -3.613 1.00 8.63 154 VAL A N 1
ATOM 1191 C CA . VAL A 1 153 ? 3.462 23.528 -2.984 1.00 8.18 154 VAL A CA 1
ATOM 1192 C C . VAL A 1 153 ? 3.771 23.940 -1.548 1.00 8.27 154 VAL A C 1
ATOM 1193 O O . VAL A 1 153 ? 3.873 23.090 -0.666 1.00 8.64 154 VAL A O 1
ATOM 1197 N N . VAL A 1 154 ? 3.928 25.241 -1.314 1.00 7.88 155 VAL A N 1
ATOM 1198 C CA . VAL A 1 154 ? 4.181 25.722 0.038 1.00 6.98 155 VAL A CA 1
ATOM 1199 C C . VAL A 1 154 ? 3.006 25.329 0.925 1.00 7.74 155 VAL A C 1
ATOM 1200 O O . VAL A 1 154 ? 3.182 24.735 1.986 1.00 7.86 155 VAL A O 1
ATOM 1204 N N . LEU A 1 155 ? 1.799 25.659 0.481 1.00 7.60 156 LEU A N 1
ATOM 1205 C CA . LEU A 1 155 ? 0.604 25.351 1.254 1.00 7.06 156 LEU A CA 1
ATOM 1206 C C . LEU A 1 155 ? 0.448 23.848 1.478 1.00 7.89 156 LEU A C 1
ATOM 1207 O O . LEU A 1 155 ? -0.012 23.407 2.534 1.00 9.16 156 LEU A O 1
ATOM 1212 N N . LEU A 1 156 ? 0.842 23.067 0.480 1.00 9.07 157 LEU A N 1
ATOM 1213 C CA . LEU A 1 156 ? 0.744 21.619 0.555 1.00 11.00 157 LEU A CA 1
ATOM 1214 C C . LEU A 1 156 ? 1.599 21.048 1.685 1.00 10.23 157 LEU A C 1
ATOM 1215 O O . LEU A 1 156 ? 1.344 19.946 2.162 1.00 10.92 157 LEU A O 1
ATOM 1220 N N . GLN A 1 157 ? 2.616 21.791 2.114 1.00 9.82 158 GLN A N 1
ATOM 1221 C CA . GLN A 1 157 ? 3.480 21.307 3.187 1.00 10.30 158 GLN A CA 1
ATOM 1222 C C . GLN A 1 157 ? 2.772 21.308 4.539 1.00 9.86 158 GLN A C 1
ATOM 1223 O O . GLN A 1 157 ? 3.187 20.599 5.455 1.00 10.35 158 GLN A O 1
ATOM 1229 N N . ALA A 1 158 ? 1.703 22.096 4.655 1.00 9.39 159 ALA A N 1
ATOM 1230 C CA . ALA A 1 158 ? 0.930 22.194 5.897 1.00 10.84 159 ALA A CA 1
ATOM 1231 C C . ALA A 1 158 ? 1.892 22.492 7.036 1.00 10.98 159 ALA A C 1
ATOM 1232 O O . ALA A 1 158 ? 1.766 21.951 8.139 1.00 12.14 159 ALA A O 1
ATOM 1234 N N . ASN A 1 159 ? 2.836 23.385 6.761 1.00 9.79 160 ASN A N 1
ATOM 1235 C CA . ASN A 1 159 ? 3.873 23.730 7.719 1.00 10.76 160 ASN A CA 1
ATOM 1236 C C . ASN A 1 159 ? 3.923 25.215 8.071 1.00 9.27 160 ASN A C 1
ATOM 1237 O O . ASN A 1 159 ? 4.986 25.740 8.391 1.00 9.75 160 ASN A O 1
ATOM 1242 N N . ARG A 1 160 ? 2.787 25.897 8.002 1.00 10.33 161 ARG A N 1
ATOM 1243 C CA . ARG A 1 160 ? 2.770 27.315 8.342 1.00 9.96 161 ARG A CA 1
ATOM 1244 C C . ARG A 1 160 ? 3.251 27.463 9.784 1.00 10.06 161 ARG A C 1
ATOM 1245 O O . ARG A 1 160 ? 3.030 26.570 10.604 1.00 11.66 161 ARG A O 1
ATOM 1253 N N . ASP A 1 161 ? 3.922 28.571 10.092 1.00 9.94 162 ASP A N 1
ATOM 1254 C CA . ASP A 1 161 ? 4.396 28.805 11.457 1.00 9.68 162 ASP A CA 1
ATOM 1255 C C . ASP A 1 161 ? 3.201 28.733 12.400 1.00 10.01 162 ASP A C 1
ATOM 1256 O O . ASP A 1 161 ? 2.127 29.251 12.094 1.00 10.56 162 ASP A O 1
ATOM 1261 N N . PRO A 1 162 ? 3.373 28.098 13.564 1.00 11.25 163 PRO A N 1
ATOM 1262 C CA . PRO A 1 162 ? 2.266 28.009 14.517 1.00 11.30 163 PRO A CA 1
ATOM 1263 C C . PRO A 1 162 ? 2.059 29.371 15.176 1.00 11.76 163 PRO A C 1
ATOM 1264 O O . PRO A 1 162 ? 2.976 30.197 15.212 1.00 12.57 163 PRO A O 1
ATOM 1268 N N . ASP A 1 163 ? 0.859 29.619 15.687 1.00 12.59 164 ASP A N 1
ATOM 1269 C CA . ASP A 1 163 ? 0.606 30.888 16.352 1.00 13.48 164 ASP A CA 1
ATOM 1270 C C . ASP A 1 163 ? 1.464 30.934 17.617 1.00 14.88 164 ASP A C 1
ATOM 1271 O O . ASP A 1 163 ? 1.492 29.978 18.392 1.00 15.98 164 ASP A O 1
ATOM 1276 N N . GLY A 1 164 ? 2.178 32.039 17.810 1.00 13.23 165 GLY A N 1
ATOM 1277 C CA . GLY A 1 164 ? 3.033 32.169 18.977 1.00 14.87 165 GLY A CA 1
ATOM 1278 C C . GLY A 1 164 ? 3.258 33.607 19.402 1.00 14.89 165 GLY A C 1
ATOM 1279 O O . GLY A 1 164 ? 2.366 34.446 19.270 1.00 15.23 165 GLY A O 1
ATOM 1280 N N . ARG A 1 165 ? 4.453 33.894 19.912 1.00 14.94 166 ARG A N 1
ATOM 1281 C CA . ARG A 1 165 ? 4.793 35.241 20.368 1.00 15.07 166 ARG A CA 1
ATOM 1282 C C . ARG A 1 165 ? 4.692 36.288 19.274 1.00 17.04 166 ARG A C 1
ATOM 1283 O O . ARG A 1 165 ? 5.026 36.030 18.118 1.00 17.69 166 ARG A O 1
ATOM 1291 N N . VAL A 1 166 ? 4.250 37.479 19.666 1.00 17.85 167 VAL A N 1
ATOM 1292 C CA . VAL A 1 166 ? 4.124 38.601 18.750 1.00 18.78 167 VAL A CA 1
ATOM 1293 C C . VAL A 1 166 ? 5.515 39.169 18.482 1.00 18.39 167 VAL A C 1
ATOM 1294 O O . VAL A 1 166 ? 6.269 39.452 19.412 1.00 19.41 167 VAL A O 1
ATOM 1298 N N . ASP A 1 167 ? 5.854 39.322 17.208 1.00 17.87 168 ASP A N 1
ATOM 1299 C CA . ASP A 1 167 ? 7.151 39.862 16.820 1.00 17.32 168 ASP A CA 1
ATOM 1300 C C . ASP A 1 167 ? 6.895 41.191 16.112 1.00 17.02 168 ASP A C 1
ATOM 1301 O O . ASP A 1 167 ? 6.758 41.236 14.892 1.00 15.62 168 ASP A O 1
ATOM 1306 N N . GLU A 1 168 ? 6.830 42.270 16.886 1.00 17.20 169 GLU A N 1
ATOM 1307 C CA . GLU A 1 168 ? 6.558 43.593 16.334 1.00 16.84 169 GLU A CA 1
ATOM 1308 C C . GLU A 1 168 ? 7.525 44.030 15.235 1.00 16.30 169 GLU A C 1
ATOM 1309 O O . GLU A 1 168 ? 7.111 44.628 14.239 1.00 15.60 169 GLU A O 1
ATOM 1315 N N . ALA A 1 169 ? 8.811 43.746 15.412 1.00 15.61 170 ALA A N 1
ATOM 1316 C CA . ALA A 1 169 ? 9.799 44.125 14.410 1.00 15.17 170 ALA A CA 1
ATOM 1317 C C . ALA A 1 169 ? 9.518 43.402 13.095 1.00 14.10 170 ALA A C 1
ATOM 1318 O O . ALA A 1 169 ? 9.585 43.998 12.016 1.00 13.15 170 ALA A O 1
ATOM 1320 N N . LEU A 1 170 ? 9.193 42.117 13.193 1.00 12.78 171 LEU A N 1
ATOM 1321 C CA . LEU A 1 170 ? 8.916 41.312 12.010 1.00 12.01 171 LEU A CA 1
ATOM 1322 C C . LEU A 1 170 ? 7.610 41.731 11.344 1.00 11.50 171 LEU A C 1
ATOM 1323 O O . LEU A 1 170 ? 7.498 41.703 10.121 1.00 11.10 171 LEU A O 1
ATOM 1328 N N . VAL A 1 171 ? 6.621 42.112 12.146 1.00 12.14 172 VAL A N 1
ATOM 1329 C CA . VAL A 1 171 ? 5.347 42.555 11.594 1.00 11.34 172 VAL A CA 1
ATOM 1330 C C . VAL A 1 171 ? 5.595 43.768 10.700 1.00 12.16 172 VAL A C 1
ATOM 1331 O O . VAL A 1 171 ? 5.112 43.837 9.568 1.00 12.33 172 VAL A O 1
ATOM 1335 N N . GLU A 1 172 ? 6.367 44.719 11.214 1.00 12.72 173 GLU A N 1
ATOM 1336 C CA . GLU A 1 172 ? 6.682 45.926 10.466 1.00 14.33 173 GLU A CA 1
ATOM 1337 C C . GLU A 1 172 ? 7.492 45.597 9.214 1.00 13.02 173 GLU A C 1
ATOM 1338 O O . GLU A 1 172 ? 7.199 46.098 8.129 1.00 13.90 173 GLU A O 1
ATOM 1344 N N . LYS A 1 173 ? 8.505 44.749 9.363 1.00 11.59 174 LYS A N 1
ATOM 1345 C CA . LYS A 1 173 ? 9.345 44.361 8.236 1.00 11.89 174 LYS A CA 1
ATOM 1346 C C . LYS A 1 173 ? 8.530 43.690 7.129 1.00 11.79 174 LYS A C 1
ATOM 1347 O O . LYS A 1 173 ? 8.663 44.041 5.955 1.00 12.55 174 LYS A O 1
ATOM 1353 N N . ASP A 1 174 ? 7.685 42.732 7.502 1.00 11.10 175 ASP A N 1
ATOM 1354 C CA . ASP A 1 174 ? 6.859 42.029 6.522 1.00 10.71 175 ASP A CA 1
ATOM 1355 C C . ASP A 1 174 ? 5.866 42.970 5.850 1.00 11.05 175 ASP A C 1
ATOM 1356 O O . ASP A 1 174 ? 5.626 42.872 4.646 1.00 10.12 175 ASP A O 1
ATOM 1361 N N . ALA A 1 175 ? 5.283 43.877 6.629 1.00 10.15 176 ALA A N 1
ATOM 1362 C CA . ALA A 1 175 ? 4.316 44.821 6.082 1.00 10.99 176 ALA A CA 1
ATOM 1363 C C . ALA A 1 175 ? 4.983 45.706 5.038 1.00 11.48 176 ALA A C 1
ATOM 1364 O O . ALA A 1 175 ? 4.403 45.981 3.990 1.00 11.66 176 ALA A O 1
ATOM 1366 N N . GLN A 1 176 ? 6.208 46.140 5.322 1.00 11.58 177 GLN A N 1
ATOM 1367 C CA . GLN A 1 176 ? 6.942 46.985 4.388 1.00 13.52 177 GLN A CA 1
ATOM 1368 C C . GLN A 1 176 ? 7.252 46.222 3.102 1.00 13.76 177 GLN A C 1
ATOM 1369 O O . GLN A 1 176 ? 7.177 46.781 2.008 1.00 13.37 177 GLN A O 1
ATOM 1375 N N . VAL A 1 177 ? 7.594 44.944 3.235 1.00 12.85 178 VAL A N 1
ATOM 1376 C CA . VAL A 1 177 ? 7.894 44.113 2.072 1.00 13.51 178 VAL A CA 1
ATOM 1377 C C . VAL A 1 177 ? 6.648 43.941 1.206 1.00 12.41 178 VAL A C 1
ATOM 1378 O O . VAL A 1 177 ? 6.708 44.079 -0.015 1.00 12.62 178 VAL A O 1
ATOM 1382 N N . LEU A 1 178 ? 5.517 43.643 1.837 1.00 12.78 179 LEU A N 1
ATOM 1383 C CA . LEU A 1 178 ? 4.279 43.454 1.092 1.00 12.54 179 LEU A CA 1
ATOM 1384 C C . LEU A 1 178 ? 3.797 44.755 0.451 1.00 12.99 179 LEU A C 1
ATOM 1385 O O . LEU A 1 178 ? 3.241 44.738 -0.646 1.00 14.34 179 LEU A O 1
ATOM 1390 N N . PHE A 1 179 ? 4.008 45.879 1.129 1.00 13.23 180 PHE A N 1
ATOM 1391 C CA . PHE A 1 179 ? 3.593 47.167 0.581 1.00 14.05 180 PHE A CA 1
ATOM 1392 C C . PHE A 1 179 ? 4.320 47.413 -0.734 1.00 14.30 180 PHE A C 1
ATOM 1393 O O . PHE A 1 179 ? 3.709 47.776 -1.739 1.00 15.11 180 PHE A O 1
ATOM 1401 N N . ARG A 1 180 ? 5.632 47.212 -0.722 1.00 13.93 181 ARG A N 1
ATOM 1402 C CA . ARG A 1 180 ? 6.428 47.421 -1.921 1.00 15.04 181 ARG A CA 1
ATOM 1403 C C . ARG A 1 180 ? 6.076 46.413 -3.010 1.00 16.75 181 ARG A C 1
ATOM 1404 O O . ARG A 1 180 ? 6.055 46.753 -4.193 1.00 16.75 181 ARG A O 1
ATOM 1412 N N . ALA A 1 181 ? 5.772 45.181 -2.612 1.00 16.77 182 ALA A N 1
ATOM 1413 C CA . ALA A 1 181 ? 5.391 44.155 -3.576 1.00 16.90 182 ALA A CA 1
ATOM 1414 C C . ALA A 1 181 ? 4.062 44.552 -4.218 1.00 17.25 182 ALA A C 1
ATOM 1415 O O . ALA A 1 181 ? 3.862 44.377 -5.421 1.00 17.38 182 ALA A O 1
ATOM 1417 N N . GLY A 1 182 ? 3.157 45.084 -3.404 1.00 17.66 183 GLY A N 1
ATOM 1418 C CA . GLY A 1 182 ? 1.864 45.507 -3.908 1.00 18.67 183 GLY A CA 1
ATOM 1419 C C . GLY A 1 182 ? 1.992 46.660 -4.883 1.00 20.55 183 GLY A C 1
ATOM 1420 O O . GLY A 1 182 ? 1.291 46.708 -5.896 1.00 21.05 183 GLY A O 1
ATOM 1421 N N . GLU A 1 183 ? 2.887 47.595 -4.581 1.00 20.52 184 GLU A N 1
ATOM 1422 C CA . GLU A 1 183 ? 3.094 48.743 -5.454 1.00 22.43 184 GLU A CA 1
ATOM 1423 C C . GLU A 1 183 ? 3.629 48.276 -6.801 1.00 22.89 184 GLU A C 1
ATOM 1424 O O . GLU A 1 183 ? 3.419 48.930 -7.825 1.00 24.55 184 GLU A O 1
ATOM 1430 N N . LEU A 1 184 ? 4.317 47.138 -6.795 1.00 22.38 185 LEU A N 1
ATOM 1431 C CA . LEU A 1 184 ? 4.871 46.572 -8.017 1.00 21.78 185 LEU A CA 1
ATOM 1432 C C . LEU A 1 184 ? 3.902 45.560 -8.625 1.00 21.45 185 LEU A C 1
ATOM 1433 O O . LEU A 1 184 ? 4.299 44.675 -9.384 1.00 20.85 185 LEU A O 1
ATOM 1438 N N . LYS A 1 185 ? 2.627 45.706 -8.277 1.00 21.24 186 LYS A N 1
ATOM 1439 C CA . LYS A 1 185 ? 1.561 44.843 -8.775 1.00 22.16 186 LYS A CA 1
ATOM 1440 C C . LYS A 1 185 ? 1.808 43.348 -8.603 1.00 20.62 186 LYS A C 1
ATOM 1441 O O . LYS A 1 185 ? 1.370 42.538 -9.423 1.00 20.63 186 LYS A O 1
ATOM 1447 N N . TRP A 1 186 ? 2.507 42.991 -7.531 1.00 19.15 187 TRP A N 1
ATOM 1448 C CA . TRP A 1 186 ? 2.803 41.598 -7.217 1.00 18.56 187 TRP A CA 1
ATOM 1449 C C . TRP A 1 186 ? 3.452 40.827 -8.361 1.00 18.17 187 TRP A C 1
ATOM 1450 O O . TRP A 1 186 ? 3.201 39.632 -8.532 1.00 18.84 187 TRP A O 1
ATOM 1461 N N . GLY A 1 187 ? 4.296 41.507 -9.131 1.00 18.18 188 GLY A N 1
ATOM 1462 C CA . GLY A 1 187 ? 4.959 40.861 -10.249 1.00 18.00 188 GLY A CA 1
ATOM 1463 C C . GLY A 1 187 ? 6.475 40.929 -10.198 1.00 17.99 188 GLY A C 1
ATOM 1464 O O . GLY A 1 187 ? 7.145 40.672 -11.199 1.00 19.33 188 GLY A O 1
ATOM 1465 N N . THR A 1 188 ? 7.019 41.277 -9.036 1.00 17.75 189 THR A N 1
ATOM 1466 C CA . THR A 1 188 ? 8.466 41.368 -8.866 1.00 18.40 189 THR A CA 1
ATOM 1467 C C . THR A 1 188 ? 8.921 40.592 -7.636 1.00 18.07 189 THR A C 1
ATOM 1468 O O . THR A 1 188 ? 8.315 40.699 -6.570 1.00 18.22 189 THR A O 1
ATOM 1472 N N . ASP A 1 189 ? 9.988 39.812 -7.802 1.00 18.32 190 ASP A N 1
ATOM 1473 C CA . ASP A 1 189 ? 10.563 39.004 -6.727 1.00 19.24 190 ASP A CA 1
ATOM 1474 C C . ASP A 1 189 ? 9.466 38.340 -5.896 1.00 18.55 190 ASP A C 1
ATOM 1475 O O . ASP A 1 189 ? 9.448 38.439 -4.667 1.00 18.78 190 ASP A O 1
ATOM 1480 N N . GLU A 1 190 ? 8.564 37.652 -6.590 1.00 16.31 191 GLU A N 1
ATOM 1481 C CA . GLU A 1 190 ? 7.434 36.971 -5.969 1.00 13.92 191 GLU A CA 1
ATOM 1482 C C . GLU A 1 190 ? 7.811 36.016 -4.843 1.00 12.43 191 GLU A C 1
ATOM 1483 O O . GLU A 1 190 ? 7.045 35.825 -3.898 1.00 11.42 191 GLU A O 1
ATOM 1489 N N . GLU A 1 191 ? 8.985 35.410 -4.948 1.00 12.05 192 GLU A N 1
ATOM 1490 C CA . GLU A 1 191 ? 9.459 34.478 -3.932 1.00 12.84 192 GLU A CA 1
ATOM 1491 C C . GLU A 1 191 ? 9.362 35.057 -2.521 1.00 12.22 192 GLU A C 1
ATOM 1492 O O . GLU A 1 191 ? 8.968 34.368 -1.576 1.00 10.34 192 GLU A O 1
ATOM 1498 N N . THR A 1 192 ? 9.711 36.329 -2.381 1.00 12.44 193 THR A N 1
ATOM 1499 C CA . THR A 1 192 ? 9.687 36.969 -1.076 1.00 12.54 193 THR A CA 1
ATOM 1500 C C . THR A 1 192 ? 8.300 37.053 -0.446 1.00 11.77 193 THR A C 1
ATOM 1501 O O . THR A 1 192 ? 8.151 36.756 0.740 1.00 11.47 193 THR A O 1
ATOM 1505 N N . PHE A 1 193 ? 7.278 37.448 -1.205 1.00 10.26 194 PHE A N 1
ATOM 1506 C CA . PHE A 1 193 ? 5.956 37.516 -0.594 1.00 10.38 194 PHE A CA 1
ATOM 1507 C C . PHE A 1 193 ? 5.273 36.154 -0.505 1.00 9.09 194 PHE A C 1
ATOM 1508 O O . PHE A 1 193 ? 4.346 35.972 0.281 1.00 9.40 194 PHE A O 1
ATOM 1516 N N . ILE A 1 194 ? 5.748 35.189 -1.286 1.00 9.83 195 ILE A N 1
ATOM 1517 C CA . ILE A 1 194 ? 5.186 33.847 -1.221 1.00 8.82 195 ILE A CA 1
ATOM 1518 C C . ILE A 1 194 ? 5.602 33.238 0.121 1.00 7.95 195 ILE A C 1
ATOM 1519 O O . ILE A 1 194 ? 4.814 32.564 0.779 1.00 7.54 195 ILE A O 1
ATOM 1524 N N . THR A 1 195 ? 6.834 33.500 0.547 1.00 8.55 196 THR A N 1
ATOM 1525 C CA . THR A 1 195 ? 7.297 32.980 1.830 1.00 8.15 196 THR A CA 1
ATOM 1526 C C . THR A 1 195 ? 6.482 33.595 2.967 1.00 7.84 196 THR A C 1
ATOM 1527 O O . THR A 1 195 ? 6.046 32.906 3.889 1.00 8.32 196 THR A O 1
ATOM 1531 N N . ILE A 1 196 ? 6.283 34.906 2.896 1.00 7.85 197 ILE A N 1
ATOM 1532 C CA . ILE A 1 196 ? 5.539 35.610 3.930 1.00 7.75 197 ILE A CA 1
ATOM 1533 C C . ILE A 1 196 ? 4.089 35.149 4.041 1.00 7.47 197 ILE A C 1
ATOM 1534 O O . ILE A 1 196 ? 3.644 34.717 5.108 1.00 7.40 197 ILE A O 1
ATOM 1539 N N . LEU A 1 197 ? 3.356 35.220 2.937 1.00 7.62 198 LEU A N 1
ATOM 1540 C CA . LEU A 1 197 ? 1.952 34.832 2.946 1.00 7.45 198 LEU A CA 1
ATOM 1541 C C . LEU A 1 197 ? 1.726 33.333 3.103 1.00 7.19 198 LEU A C 1
ATOM 1542 O O . LEU A 1 197 ? 0.708 32.904 3.646 1.00 7.31 198 LEU A O 1
ATOM 1547 N N . GLY A 1 198 ? 2.680 32.529 2.653 1.00 8.01 199 GLY A N 1
ATOM 1548 C CA . GLY A 1 198 ? 2.508 31.095 2.773 1.00 7.79 199 GLY A CA 1
ATOM 1549 C C . GLY A 1 198 ? 2.997 30.463 4.064 1.00 8.62 199 GLY A C 1
ATOM 1550 O O . GLY A 1 198 ? 2.481 29.416 4.458 1.00 8.44 199 GLY A O 1
ATOM 1551 N N . THR A 1 199 ? 3.959 31.086 4.744 1.00 8.08 200 THR A N 1
ATOM 1552 C CA . THR A 1 199 ? 4.508 30.473 5.953 1.00 7.82 200 THR A CA 1
ATOM 1553 C C . THR A 1 199 ? 4.403 31.195 7.294 1.00 7.50 200 THR A C 1
ATOM 1554 O O . THR A 1 199 ? 4.594 30.564 8.327 1.00 7.98 200 THR A O 1
ATOM 1558 N N . ARG A 1 200 ? 4.126 32.496 7.307 1.00 7.87 201 ARG A N 1
ATOM 1559 C CA . ARG A 1 200 ? 4.008 33.185 8.593 1.00 7.01 201 ARG A CA 1
ATOM 1560 C C . ARG A 1 200 ? 2.719 32.725 9.267 1.00 7.37 201 ARG A C 1
ATOM 1561 O O . ARG A 1 200 ? 1.769 32.325 8.596 1.00 7.91 201 ARG A O 1
ATOM 1569 N N . SER A 1 201 ? 2.677 32.777 10.593 1.00 7.55 202 SER A N 1
ATOM 1570 C CA . SER A 1 201 ? 1.487 32.331 11.307 1.00 6.84 202 SER A CA 1
ATOM 1571 C C . SER A 1 201 ? 0.266 33.180 10.985 1.00 7.81 202 SER A C 1
ATOM 1572 O O . SER A 1 201 ? 0.381 34.328 10.551 1.00 7.05 202 SER A O 1
ATOM 1575 N N . VAL A 1 202 ? -0.908 32.600 11.202 1.00 7.83 203 VAL A N 1
ATOM 1576 C CA . VAL A 1 202 ? -2.158 33.299 10.953 1.00 7.75 203 VAL A CA 1
ATOM 1577 C C . VAL A 1 202 ? -2.241 34.556 11.817 1.00 7.48 203 VAL A C 1
ATOM 1578 O O . VAL A 1 202 ? -2.596 35.629 11.330 1.00 8.53 203 VAL A O 1
ATOM 1582 N N . SER A 1 203 ? -1.902 34.430 13.097 1.00 8.90 204 SER A N 1
ATOM 1583 C CA . SER A 1 203 ? -1.956 35.580 13.992 1.00 9.84 204 SER A CA 1
ATOM 1584 C C . SER A 1 203 ? -0.984 36.670 13.548 1.00 9.10 204 SER A C 1
ATOM 1585 O O . SER A 1 203 ? -1.309 37.854 13.592 1.00 9.55 204 SER A O 1
ATOM 1588 N N . HIS A 1 204 ? 0.204 36.267 13.109 1.00 7.77 205 HIS A N 1
ATOM 1589 C CA . HIS A 1 204 ? 1.203 37.229 12.652 1.00 7.64 205 HIS A CA 1
ATOM 1590 C C . HIS A 1 204 ? 0.724 37.964 11.402 1.00 8.15 205 HIS A C 1
ATOM 1591 O O . HIS A 1 204 ? 0.832 39.190 11.305 1.00 8.02 205 HIS A O 1
ATOM 1598 N N . LEU A 1 205 ? 0.191 37.216 10.442 1.00 7.44 206 LEU A N 1
ATOM 1599 C CA . LEU A 1 205 ? -0.265 37.835 9.209 1.00 6.83 206 LEU A CA 1
ATOM 1600 C C . LEU A 1 205 ? -1.436 38.784 9.417 1.00 6.65 206 LEU A C 1
ATOM 1601 O O . LEU A 1 205 ? -1.547 39.787 8.710 1.00 7.54 206 LEU A O 1
ATOM 1606 N N 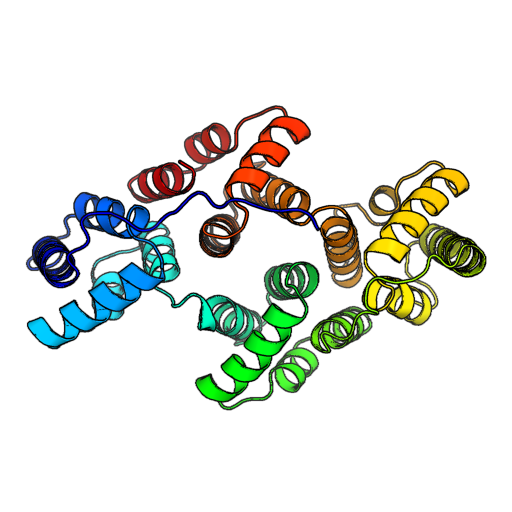. ARG A 1 206 ? -2.309 38.488 10.376 1.00 7.21 207 ARG A N 1
ATOM 1607 C CA . ARG A 1 206 ? -3.423 39.391 10.633 1.00 8.12 207 ARG A CA 1
ATOM 1608 C C . ARG A 1 206 ? -2.857 40.736 11.088 1.00 8.86 207 ARG A C 1
ATOM 1609 O O . ARG A 1 206 ? -3.360 41.790 10.704 1.00 8.28 207 ARG A O 1
ATOM 1617 N N . ARG A 1 207 ? -1.795 40.694 11.888 1.00 8.10 208 ARG A N 1
ATOM 1618 C CA . ARG A 1 207 ? -1.154 41.920 12.361 1.00 9.02 208 ARG A CA 1
ATOM 1619 C C . ARG A 1 207 ? -0.481 42.631 11.190 1.00 8.63 208 ARG A C 1
ATOM 1620 O O . ARG A 1 207 ? -0.550 43.856 11.069 1.00 10.33 208 ARG A O 1
ATOM 1628 N N . VAL A 1 208 ? 0.166 41.851 10.330 1.00 9.67 209 VAL A N 1
ATOM 1629 C CA . VAL A 1 208 ? 0.834 42.383 9.149 1.00 8.36 209 VAL A CA 1
ATOM 1630 C C . VAL A 1 208 ? -0.177 43.072 8.233 1.00 10.07 209 VAL A C 1
ATOM 1631 O O . VAL A 1 208 ? 0.099 44.138 7.680 1.00 9.63 209 VAL A O 1
ATOM 1635 N N . PHE A 1 209 ? -1.348 42.464 8.070 1.00 8.77 210 PHE A N 1
ATOM 1636 C CA . PHE A 1 209 ? -2.370 43.051 7.211 1.00 8.27 210 PHE A CA 1
ATOM 1637 C C . PHE A 1 209 ? -2.828 44.402 7.756 1.00 9.31 210 PHE A C 1
ATOM 1638 O O . PHE A 1 209 ? -3.027 45.346 6.994 1.00 9.39 210 PHE A O 1
ATOM 1646 N N . ASP A 1 210 ? -2.992 44.495 9.072 1.00 11.09 211 ASP A N 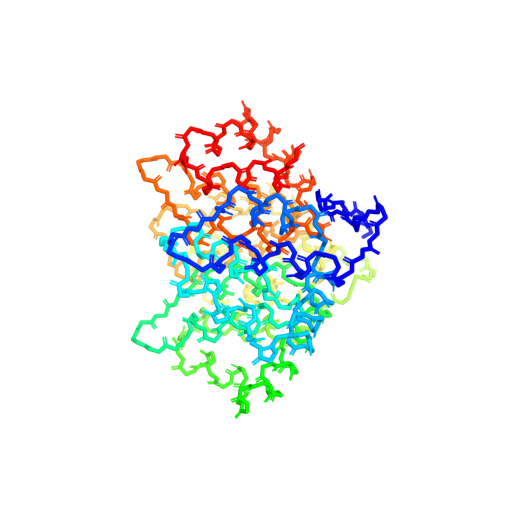1
ATOM 1647 C CA . ASP A 1 210 ? -3.422 45.754 9.674 1.00 11.42 211 ASP A CA 1
ATOM 1648 C C . ASP A 1 210 ? -2.357 46.819 9.465 1.00 11.83 211 ASP A C 1
ATOM 1649 O O . ASP A 1 210 ? -2.672 47.968 9.149 1.00 12.90 211 ASP A O 1
ATOM 1654 N N . LYS A 1 211 ? -1.096 46.432 9.633 1.00 12.54 212 LYS A N 1
ATOM 1655 C CA . LYS A 1 211 ? 0.011 47.364 9.447 1.00 12.42 212 LYS A CA 1
ATOM 1656 C C . LYS A 1 211 ? 0.054 47.806 7.989 1.00 12.59 212 LYS A C 1
ATOM 1657 O O . LYS A 1 211 ? 0.292 48.976 7.693 1.00 12.77 212 LYS A O 1
ATOM 1663 N N . TYR A 1 212 ? -0.187 46.864 7.082 1.00 11.69 213 TYR A N 1
ATOM 1664 C CA . TYR A 1 212 ? -0.186 47.153 5.651 1.00 11.07 213 TYR A CA 1
ATOM 1665 C C . TYR A 1 212 ? -1.233 48.217 5.323 1.00 11.93 213 TYR A C 1
ATOM 1666 O O . TYR A 1 212 ? -0.993 49.099 4.500 1.00 13.69 213 TYR A O 1
ATOM 1675 N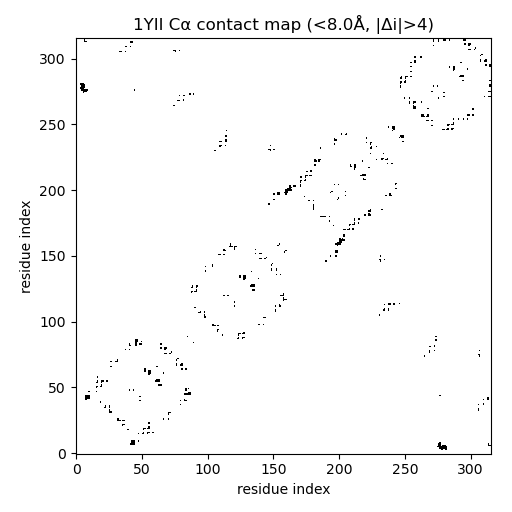 N . MET A 1 213 ? -2.392 48.124 5.968 1.00 12.16 214 MET A N 1
ATOM 1676 C CA . MET A 1 213 ? -3.470 49.085 5.759 1.00 14.26 214 MET A CA 1
ATOM 1677 C C . MET A 1 213 ? -3.024 50.473 6.217 1.00 15.96 214 MET A C 1
ATOM 1678 O O . MET A 1 213 ? -3.264 51.472 5.537 1.00 17.50 214 MET A O 1
ATOM 1683 N N . THR A 1 214 ? -2.371 50.532 7.372 1.00 15.53 215 THR A N 1
ATOM 1684 C CA . THR A 1 214 ? -1.900 51.805 7.905 1.00 17.83 215 THR A CA 1
ATOM 1685 C C . THR A 1 214 ? -0.871 52.455 6.980 1.00 18.87 215 THR A C 1
ATOM 1686 O O . THR A 1 214 ? -0.881 53.670 6.784 1.00 19.99 215 THR A O 1
ATOM 1690 N N . ILE A 1 215 ? 0.004 51.637 6.404 1.00 18.45 216 ILE A N 1
ATOM 1691 C CA . ILE A 1 215 ? 1.048 52.122 5.505 1.00 18.05 216 ILE A CA 1
ATOM 1692 C C . ILE A 1 215 ? 0.542 52.620 4.151 1.00 19.59 216 ILE A C 1
ATOM 1693 O O . ILE A 1 215 ? 0.899 53.714 3.715 1.00 20.97 216 ILE A O 1
ATOM 1698 N N . SER A 1 216 ? -0.289 51.820 3.491 1.00 18.58 217 SER A N 1
ATOM 1699 C CA . SER A 1 216 ? -0.796 52.169 2.167 1.00 18.97 217 SER A CA 1
ATOM 1700 C C . SER A 1 216 ? -2.132 52.897 2.123 1.00 18.99 217 SER A C 1
ATOM 1701 O O . SER A 1 216 ? -2.386 53.669 1.200 1.00 20.20 217 SER A O 1
ATOM 1704 N N . GLY A 1 217 ? -2.987 52.646 3.107 1.00 18.09 218 GLY A N 1
ATOM 1705 C CA . GLY A 1 217 ? -4.296 53.272 3.118 1.00 19.08 218 GLY A CA 1
ATOM 1706 C C . GLY A 1 217 ? -5.315 52.328 2.501 1.00 18.66 218 GLY A C 1
ATOM 1707 O O . GLY A 1 217 ? -6.517 52.591 2.509 1.00 19.28 218 GLY A O 1
ATOM 1708 N N . PHE A 1 218 ? -4.820 51.217 1.964 1.00 18.62 219 PHE A N 1
ATOM 1709 C CA . PHE A 1 218 ? -5.664 50.204 1.336 1.00 17.10 219 PHE A CA 1
ATOM 1710 C C . PHE A 1 218 ? -5.453 48.859 2.019 1.00 16.30 219 PHE A C 1
ATOM 1711 O O . PHE A 1 218 ? -4.388 48.603 2.579 1.00 16.62 219 PHE A O 1
ATOM 1719 N N . GLN A 1 219 ? -6.472 48.006 1.984 1.00 14.87 220 GLN A N 1
ATOM 1720 C CA . GLN A 1 219 ? -6.343 46.668 2.550 1.00 14.55 220 GLN A CA 1
ATOM 1721 C C . GLN A 1 219 ? -5.600 45.895 1.464 1.00 14.30 220 GLN A C 1
ATOM 1722 O O . GLN A 1 219 ? -5.769 46.174 0.277 1.00 14.72 220 GLN A O 1
ATOM 1728 N N . ILE A 1 220 ? -4.780 44.928 1.857 1.00 13.42 221 ILE A N 1
ATOM 1729 C CA . ILE A 1 220 ? -4.003 44.175 0.884 1.00 13.98 221 ILE A CA 1
ATOM 1730 C C . ILE A 1 220 ? -4.825 43.589 -0.272 1.00 14.67 221 ILE A C 1
ATOM 1731 O O . ILE A 1 220 ? -4.348 43.538 -1.406 1.00 14.11 221 ILE A O 1
ATOM 1736 N N . GLU A 1 221 ? -6.059 43.171 -0.005 1.00 15.11 222 GLU A N 1
ATOM 1737 C CA . GLU A 1 221 ? -6.898 42.614 -1.066 1.00 15.60 222 GLU A CA 1
ATOM 1738 C C . GLU A 1 221 ? -7.143 43.624 -2.179 1.00 17.66 222 GLU A C 1
ATOM 1739 O O . GLU A 1 221 ? -7.166 43.268 -3.354 1.00 16.99 222 GLU A O 1
ATOM 1745 N N . GLU A 1 222 ? -7.331 44.884 -1.802 1.00 17.89 223 GLU A N 1
ATOM 1746 C CA . GLU A 1 222 ? -7.607 45.936 -2.773 1.00 19.42 223 GLU A CA 1
ATOM 1747 C C . GLU A 1 222 ? -6.479 46.165 -3.769 1.00 20.94 223 GLU A C 1
ATOM 1748 O O . GLU A 1 222 ? -6.701 46.728 -4.841 1.00 21.81 223 GLU A O 1
ATOM 1754 N N . THR A 1 223 ? -5.271 45.735 -3.422 1.00 21.19 224 THR A N 1
ATOM 1755 C CA . THR A 1 223 ? -4.136 45.914 -4.320 1.00 24.59 224 THR A CA 1
ATOM 1756 C C . THR A 1 223 ? -3.907 44.675 -5.176 1.00 26.10 224 THR A C 1
ATOM 1757 O O . THR A 1 223 ? -3.266 44.746 -6.224 1.00 26.25 224 THR A O 1
ATOM 1761 N N . ILE A 1 224 ? -4.440 43.541 -4.731 1.00 28.72 225 ILE A N 1
ATOM 1762 C CA . ILE A 1 224 ? -4.290 42.285 -5.461 1.00 31.54 225 ILE A CA 1
ATOM 1763 C C . ILE A 1 224 ? -5.501 42.009 -6.350 1.00 33.43 225 ILE A C 1
ATOM 1764 O O . ILE A 1 224 ? -5.401 41.285 -7.344 1.00 35.07 225 ILE A O 1
ATOM 1769 N N . ASP A 1 225 ? -6.639 42.593 -5.987 1.00 35.98 226 ASP A N 1
ATOM 1770 C CA . ASP A 1 225 ? -7.890 42.402 -6.717 1.00 37.18 226 ASP A CA 1
ATOM 1771 C C . ASP A 1 225 ? -7.854 42.657 -8.219 1.00 38.12 226 ASP A C 1
ATOM 1772 O O . ASP A 1 225 ? -6.791 42.829 -8.818 1.00 38.21 226 ASP A O 1
ATOM 1777 N N . ARG A 1 226 ? -9.053 42.672 -8.803 1.00 37.09 227 ARG A N 1
ATOM 1778 C CA . ARG A 1 226 ? -9.292 42.889 -10.230 1.00 38.80 227 ARG A CA 1
ATOM 1779 C C . ARG A 1 226 ? -9.531 41.593 -10.993 1.00 39.98 227 ARG A C 1
ATOM 1780 O O . ARG A 1 226 ? -8.923 40.562 -10.705 1.00 41.51 227 ARG A O 1
ATOM 1788 N N . GLU A 1 227 ? -10.434 41.662 -11.966 1.00 42.95 228 GLU A N 1
ATOM 1789 C CA . GLU A 1 227 ? -10.796 40.512 -12.787 1.00 41.00 228 GLU A CA 1
ATOM 1790 C C . GLU A 1 227 ? -9.620 40.022 -13.628 1.00 39.76 228 GLU A C 1
ATOM 1791 O O . GLU A 1 227 ? -9.432 38.819 -13.812 1.00 38.77 228 GLU A O 1
ATOM 1797 N N . THR A 1 228 ? -8.833 40.965 -14.138 1.00 38.32 229 THR A N 1
ATOM 1798 C CA . THR A 1 228 ? -7.680 40.644 -14.972 1.00 38.19 229 THR A CA 1
ATOM 1799 C C . THR A 1 228 ? -6.515 40.065 -14.174 1.00 36.99 229 THR A C 1
ATOM 1800 O O . THR A 1 228 ? -5.351 40.253 -14.532 1.00 37.56 229 THR A O 1
ATOM 1804 N N . SER A 1 229 ? -6.830 39.356 -13.096 1.00 35.33 230 SER A N 1
ATOM 1805 C CA . SER A 1 229 ? -5.801 38.756 -12.257 1.00 32.89 230 SER A CA 1
ATOM 1806 C C . SER A 1 229 ? -5.429 37.360 -12.748 1.00 30.46 230 SER A C 1
ATOM 1807 O O . SER A 1 229 ? -6.261 36.648 -13.311 1.00 31.10 230 SER A O 1
ATOM 1810 N N . GLY A 1 230 ? -4.174 36.977 -12.531 1.00 27.16 231 GLY A N 1
ATOM 1811 C CA . GLY A 1 230 ? -3.711 35.665 -12.948 1.00 22.67 231 GLY A CA 1
ATOM 1812 C C . GLY A 1 230 ? -3.954 34.621 -11.875 1.00 19.77 231 GLY A C 1
ATOM 1813 O O . GLY A 1 230 ? -4.573 34.915 -10.851 1.00 18.69 231 GLY A O 1
ATOM 1814 N N . ASP A 1 231 ? -3.470 33.404 -12.098 1.00 16.92 232 ASP A N 1
ATOM 1815 C CA . ASP A 1 231 ? -3.662 32.337 -11.124 1.00 14.56 232 ASP A CA 1
ATOM 1816 C C . ASP A 1 231 ? -2.985 32.644 -9.793 1.00 13.47 232 ASP A C 1
ATOM 1817 O O . ASP A 1 231 ? -3.552 32.379 -8.733 1.00 12.01 232 ASP A O 1
ATOM 1822 N N . LEU A 1 232 ? -1.779 33.203 -9.839 1.00 11.77 233 LEU A N 1
ATOM 1823 C CA . LEU A 1 232 ? -1.072 33.537 -8.607 1.00 11.81 233 LEU A CA 1
ATOM 1824 C C . LEU A 1 232 ? -1.858 34.567 -7.805 1.00 12.34 233 LEU A C 1
ATOM 1825 O O . LEU A 1 232 ? -2.030 34.422 -6.596 1.00 10.01 233 LEU A O 1
ATOM 1830 N N . GLU A 1 233 ? -2.339 35.606 -8.479 1.00 13.30 234 GLU A N 1
ATOM 1831 C CA . GLU A 1 233 ? -3.097 36.647 -7.796 1.00 13.32 234 GLU A CA 1
ATOM 1832 C C . GLU A 1 233 ? -4.345 36.100 -7.120 1.00 12.63 234 GLU A C 1
ATOM 1833 O O . GLU A 1 233 ? -4.660 36.480 -5.993 1.00 10.95 234 GLU A O 1
ATOM 1839 N N . LYS A 1 234 ? -5.056 35.205 -7.798 1.00 10.71 235 LYS A N 1
ATOM 1840 C CA . LYS A 1 234 ? -6.266 34.633 -7.219 1.00 10.44 235 LYS A CA 1
ATOM 1841 C C . LYS A 1 234 ? -5.931 33.782 -5.997 1.00 10.21 235 LYS A C 1
ATOM 1842 O O . LYS A 1 234 ? -6.695 33.737 -5.034 1.00 9.31 235 LYS A O 1
ATOM 1848 N N . LEU A 1 235 ? -4.782 33.118 -6.029 1.00 9.24 236 LEU A N 1
ATOM 1849 C CA . LEU A 1 235 ? -4.374 32.290 -4.902 1.00 8.37 236 LEU A CA 1
ATOM 1850 C C . LEU A 1 235 ? -3.968 33.200 -3.743 1.00 9.03 236 LEU A C 1
ATOM 1851 O O . LEU A 1 235 ? -4.285 32.923 -2.585 1.00 8.27 236 LEU A O 1
ATOM 1856 N N . LEU A 1 236 ? -3.274 34.293 -4.053 1.00 9.12 237 LEU A N 1
ATOM 1857 C CA . LEU A 1 236 ? -2.872 35.244 -3.020 1.00 10.03 237 LEU A CA 1
ATOM 1858 C C . LEU A 1 236 ? -4.118 35.774 -2.320 1.00 9.69 237 LEU A C 1
ATOM 1859 O O . LEU A 1 236 ? -4.166 35.857 -1.093 1.00 9.24 237 LEU A O 1
ATOM 1864 N N . LEU A 1 237 ? -5.118 36.145 -3.114 1.00 9.15 238 LEU A N 1
ATOM 1865 C CA . LEU A 1 237 ? -6.375 36.667 -2.584 1.00 9.62 238 LEU A CA 1
ATOM 1866 C C . LEU A 1 237 ? -7.058 35.662 -1.672 1.00 8.52 238 LEU A C 1
ATOM 1867 O O . LEU A 1 237 ? -7.514 36.010 -0.585 1.00 8.43 238 LEU A O 1
ATOM 1872 N N . ALA A 1 238 ? -7.128 34.412 -2.118 1.00 7.02 239 ALA A N 1
ATOM 1873 C CA . ALA A 1 238 ? -7.759 33.364 -1.327 1.00 7.47 239 ALA A CA 1
ATOM 1874 C C . ALA A 1 238 ? -7.006 33.146 -0.020 1.00 7.27 239 ALA A C 1
ATOM 1875 O O . ALA A 1 238 ? -7.612 33.014 1.038 1.00 8.19 239 ALA A O 1
ATOM 1877 N N . VAL A 1 239 ? -5.681 33.106 -0.089 1.00 7.38 240 VAL A N 1
ATOM 1878 C CA . VAL A 1 239 ? -4.893 32.908 1.120 1.00 7.26 240 VAL A CA 1
ATOM 1879 C C . VAL A 1 239 ? -5.135 34.045 2.107 1.00 8.40 240 VAL A C 1
ATOM 1880 O O . VAL A 1 239 ? -5.392 33.803 3.286 1.00 7.85 240 VAL A O 1
ATOM 1884 N N . VAL A 1 240 ? -5.065 35.284 1.629 1.00 8.05 241 VAL A N 1
ATOM 1885 C CA . VAL A 1 240 ? -5.280 36.438 2.496 1.00 8.50 241 VAL A CA 1
ATOM 1886 C C . VAL A 1 240 ? -6.668 36.411 3.125 1.00 7.68 241 VAL A C 1
ATOM 1887 O O . VAL A 1 240 ? -6.819 36.614 4.327 1.00 8.52 241 VAL A O 1
ATOM 1891 N N . LYS A 1 241 ? -7.685 36.154 2.315 1.00 7.40 242 LYS A N 1
ATOM 1892 C CA . LYS A 1 241 ? -9.045 36.124 2.833 1.00 7.00 242 LYS A CA 1
ATOM 1893 C C . LYS A 1 241 ? -9.245 35.029 3.873 1.00 6.99 242 LYS A C 1
ATOM 1894 O O . LYS A 1 241 ? -9.936 35.238 4.871 1.00 8.31 242 LYS A O 1
ATOM 1900 N N . CYS A 1 242 ? -8.628 33.870 3.655 1.00 7.46 243 CYS A N 1
ATOM 1901 C CA . CYS A 1 242 ? -8.759 32.769 4.597 1.00 7.92 243 CYS A CA 1
ATOM 1902 C C . CYS A 1 242 ? -8.002 33.032 5.889 1.00 7.51 243 CYS A C 1
ATOM 1903 O O . CYS A 1 242 ? -8.415 32.573 6.953 1.00 9.58 243 CYS A O 1
ATOM 1906 N N . ILE A 1 243 ? -6.902 33.774 5.806 1.00 8.22 244 ILE A N 1
ATOM 1907 C CA . ILE A 1 243 ? -6.148 34.119 7.002 1.00 8.80 244 ILE A CA 1
ATOM 1908 C C . ILE A 1 243 ? -7.053 34.987 7.884 1.00 7.99 244 ILE A C 1
ATOM 1909 O O . ILE A 1 243 ? -7.059 34.851 9.106 1.00 8.50 244 ILE A O 1
ATOM 1914 N N . ARG A 1 244 ? -7.836 35.864 7.258 1.00 8.47 245 ARG A N 1
ATOM 1915 C CA . ARG A 1 244 ? -8.744 36.740 7.999 1.00 8.57 245 ARG A CA 1
ATOM 1916 C C . ARG A 1 244 ? -9.958 35.993 8.538 1.00 9.25 245 ARG A C 1
ATOM 1917 O O . ARG A 1 244 ? -10.271 36.064 9.727 1.00 9.88 245 ARG A O 1
ATOM 1925 N N . SER A 1 245 ? -10.643 35.285 7.647 1.00 8.54 246 SER A N 1
ATOM 1926 C CA . SER A 1 245 ? -11.855 34.553 8.003 1.00 9.05 246 SER A CA 1
ATOM 1927 C C . SER A 1 245 ? -12.233 33.564 6.915 1.00 8.40 246 SER A C 1
ATOM 1928 O O . SER A 1 245 ? -12.635 33.961 5.822 1.00 8.01 246 SER A O 1
ATOM 1931 N N . VAL A 1 246 ? -12.108 32.276 7.207 1.00 8.92 247 VAL A N 1
ATOM 1932 C CA . VAL A 1 246 ? -12.471 31.266 6.227 1.00 8.02 247 VAL A CA 1
ATOM 1933 C C . VAL A 1 246 ? -13.963 31.377 5.903 1.00 8.03 247 VAL A C 1
ATOM 1934 O O . VAL A 1 246 ? -14.358 31.266 4.745 1.00 7.95 247 VAL A O 1
ATOM 1938 N N . PRO A 1 247 ? -14.814 31.607 6.919 1.00 7.92 248 PRO A N 1
ATOM 1939 C CA . PRO A 1 247 ? -16.242 31.725 6.609 1.00 8.04 248 PRO A CA 1
ATOM 1940 C C . PRO A 1 247 ? -16.544 32.900 5.670 1.00 8.21 248 PRO A C 1
ATOM 1941 O O . PRO A 1 247 ? -17.399 32.791 4.795 1.00 8.98 248 PRO A O 1
ATOM 1945 N N . ALA A 1 248 ? -15.848 34.022 5.850 1.00 8.35 249 ALA A N 1
ATOM 1946 C CA . ALA A 1 248 ? -16.074 35.180 4.987 1.00 8.52 249 ALA A CA 1
ATOM 1947 C C . ALA A 1 248 ? -15.604 34.866 3.574 1.00 8.13 249 ALA A C 1
ATOM 1948 O O . ALA A 1 248 ? -16.217 35.297 2.593 1.00 8.63 249 ALA A O 1
ATOM 1950 N N . TYR A 1 249 ? -14.511 34.117 3.470 1.00 7.82 250 TYR A N 1
ATOM 1951 C CA . TYR A 1 249 ? -13.982 33.724 2.171 1.00 8.13 250 TYR A CA 1
ATOM 1952 C C . TYR A 1 249 ? -15.028 32.900 1.426 1.00 7.23 250 TYR A C 1
ATOM 1953 O O . TYR A 1 249 ? -15.294 33.131 0.244 1.00 6.88 250 TYR A O 1
ATOM 1962 N N . PHE A 1 250 ? -15.625 31.934 2.112 1.00 7.33 251 PHE A N 1
ATOM 1963 C CA . PHE A 1 250 ? -16.626 31.102 1.460 1.00 6.92 251 PHE A CA 1
ATOM 1964 C C . PHE A 1 250 ? -17.926 31.835 1.166 1.00 7.53 251 PHE A C 1
ATOM 1965 O O . PHE A 1 250 ? -18.613 31.505 0.201 1.00 7.52 251 PHE A O 1
ATOM 1973 N N . ALA A 1 251 ? -18.260 32.836 1.977 1.00 8.02 252 ALA A N 1
ATOM 1974 C CA . ALA A 1 251 ? -19.474 33.607 1.732 1.00 7.69 252 ALA A CA 1
ATOM 1975 C C . ALA A 1 251 ? -19.297 34.343 0.403 1.00 8.06 252 ALA A C 1
ATOM 1976 O O . ALA A 1 251 ? -20.199 34.363 -0.440 1.00 9.36 252 ALA A O 1
ATOM 1978 N N . GLU A 1 252 ? -18.125 34.943 0.214 1.00 7.79 253 GLU A N 1
ATOM 1979 C CA . GLU A 1 252 ? -17.832 35.668 -1.018 1.00 8.77 253 GLU A CA 1
ATOM 1980 C C . GLU A 1 252 ? -17.787 34.697 -2.196 1.00 9.09 253 GLU A C 1
ATOM 1981 O O . GLU A 1 252 ? -18.268 35.008 -3.288 1.00 8.89 253 GLU A O 1
ATOM 1987 N N . THR A 1 253 ? -17.218 33.517 -1.970 1.00 7.40 254 THR A N 1
ATOM 1988 C CA . THR A 1 253 ? -17.133 32.505 -3.017 1.00 7.85 254 THR A CA 1
ATOM 1989 C C . THR A 1 253 ? -18.544 32.116 -3.469 1.00 8.26 254 THR A C 1
ATOM 1990 O O . THR A 1 253 ? -18.805 31.982 -4.663 1.00 8.38 254 THR A O 1
ATOM 1994 N N . LEU A 1 254 ? -19.454 31.940 -2.516 1.00 9.66 255 LEU A N 1
ATOM 1995 C CA . LEU A 1 254 ? -20.832 31.594 -2.852 1.00 8.67 255 LEU A CA 1
ATOM 1996 C C . LEU A 1 254 ? -21.494 32.748 -3.593 1.00 9.68 255 LEU A C 1
ATOM 1997 O O . LEU A 1 254 ? -22.213 32.539 -4.569 1.00 10.12 255 LEU A O 1
ATOM 2002 N N . TYR A 1 255 ? -21.249 33.969 -3.129 1.00 9.52 256 TYR A N 1
ATOM 2003 C CA . TYR A 1 255 ? -21.830 35.139 -3.773 1.00 9.67 256 TYR A CA 1
ATOM 2004 C C . TYR A 1 255 ? -21.466 35.173 -5.253 1.00 10.14 256 TYR A C 1
ATOM 2005 O O . TYR A 1 255 ? -22.341 35.286 -6.112 1.00 10.39 256 TYR A O 1
ATOM 2014 N N . TYR A 1 256 ? -20.177 35.065 -5.559 1.00 10.68 257 TYR A N 1
ATOM 2015 C CA . TYR A 1 256 ? -19.750 35.114 -6.949 1.00 10.44 257 TYR A CA 1
ATOM 2016 C C . TYR A 1 256 ? -20.114 33.889 -7.772 1.00 10.05 257 TYR A C 1
ATOM 2017 O O . TYR A 1 256 ? -20.089 33.941 -9.002 1.00 9.90 257 TYR A O 1
ATOM 2026 N N . SER A 1 257 ? -20.466 32.791 -7.109 1.00 8.80 258 SER A N 1
ATOM 2027 C CA . SER A 1 257 ? -20.870 31.600 -7.845 1.00 8.68 258 SER A CA 1
ATOM 2028 C C . SER A 1 257 ? -22.279 31.828 -8.404 1.00 9.87 258 SER A C 1
ATOM 2029 O O . SER A 1 257 ? -22.703 31.146 -9.329 1.00 11.19 258 SER A O 1
ATOM 2032 N N . MET A 1 258 ? -22.996 32.804 -7.850 1.00 9.66 259 MET A N 1
ATOM 2033 C CA . MET A 1 258 ? -24.355 33.095 -8.294 1.00 10.11 259 MET A CA 1
ATOM 2034 C C . MET A 1 258 ? -24.566 34.491 -8.875 1.00 9.97 259 MET A C 1
ATOM 2035 O O . MET A 1 258 ? -25.507 34.701 -9.621 1.00 12.01 259 MET A O 1
ATOM 2040 N N . LYS A 1 259 ? -23.708 35.450 -8.552 1.00 11.38 260 LYS A N 1
ATOM 2041 C CA . LYS A 1 259 ? -23.894 36.801 -9.084 1.00 12.88 260 LYS A CA 1
ATOM 2042 C C . LYS A 1 259 ? -23.78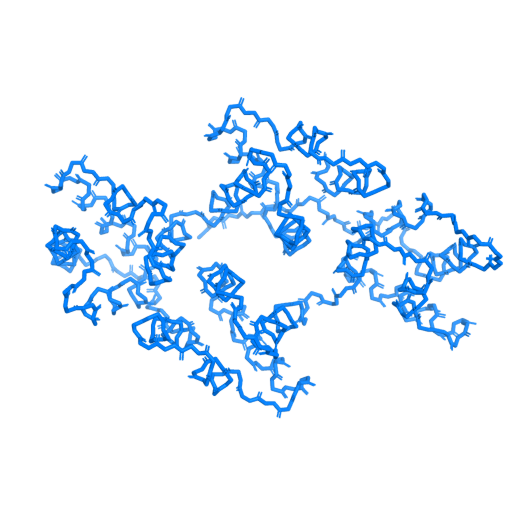4 36.850 -10.612 1.00 12.72 260 LYS A C 1
ATOM 2043 O O . LYS A 1 259 ? -22.816 36.362 -11.189 1.00 14.24 260 LYS A O 1
ATOM 2049 N N . GLY A 1 260 ? -24.779 37.449 -11.262 1.00 14.24 261 GLY A N 1
ATOM 2050 C CA . GLY A 1 260 ? -24.755 37.552 -12.715 1.00 14.70 261 GLY A CA 1
ATOM 2051 C C . GLY A 1 260 ? -25.509 36.430 -13.402 1.00 14.33 261 GLY A C 1
ATOM 2052 O O . GLY A 1 260 ? -26.028 35.549 -12.744 1.00 14.34 261 GLY A O 1
ATOM 2053 N N . ALA A 1 261 ? -25.569 36.446 -14.726 1.00 12.74 262 ALA A N 1
ATOM 2054 C CA . ALA A 1 261 ? -26.285 35.405 -15.457 1.00 12.83 262 ALA A CA 1
ATOM 2055 C C . ALA A 1 261 ? -25.694 34.015 -15.216 1.00 13.22 262 ALA A C 1
ATOM 2056 O O . ALA A 1 261 ? -24.477 33.857 -15.131 1.00 14.21 262 ALA A O 1
ATOM 2058 N N . GLY A 1 262 ? -26.563 33.015 -15.103 1.00 13.33 263 GLY A N 1
ATOM 2059 C CA . GLY A 1 262 ? -26.101 31.653 -14.897 1.00 13.42 263 GLY A CA 1
ATOM 2060 C C . GLY A 1 262 ? -25.593 31.378 -13.498 1.00 13.11 263 GLY A C 1
ATOM 2061 O O . GLY A 1 262 ? -25.685 32.225 -12.619 1.00 12.45 263 GLY A O 1
ATOM 2062 N N . THR A 1 263 ? -25.035 30.191 -13.295 1.00 12.70 264 THR A N 1
ATOM 2063 C CA . THR A 1 263 ? -24.529 29.807 -11.985 1.00 12.26 264 THR A CA 1
ATOM 2064 C C . THR A 1 263 ? -23.302 28.923 -12.126 1.00 11.90 264 THR A C 1
ATOM 2065 O O . THR A 1 263 ? -23.226 28.107 -13.047 1.00 12.18 264 THR A O 1
ATOM 2069 N N . ASP A 1 264 ? -22.331 29.102 -11.237 1.00 10.90 265 ASP A N 1
ATOM 2070 C CA . ASP A 1 264 ? -21.169 28.225 -11.230 1.00 9.15 265 ASP A CA 1
ATOM 2071 C C . ASP A 1 264 ? -21.665 27.160 -10.262 1.00 9.96 265 ASP A C 1
ATOM 2072 O O . ASP A 1 264 ? -21.346 27.181 -9.072 1.00 10.32 265 ASP A O 1
ATOM 2077 N N . ASP A 1 265 ? -22.483 26.252 -10.777 1.00 8.92 266 ASP A N 1
ATOM 2078 C CA . ASP A 1 265 ? -23.063 25.196 -9.964 1.00 9.10 266 ASP A CA 1
ATOM 2079 C C . ASP A 1 265 ? -22.041 24.261 -9.342 1.00 9.09 266 ASP A C 1
ATOM 2080 O O . ASP A 1 265 ? -22.258 23.759 -8.243 1.00 8.48 266 ASP A O 1
ATOM 2085 N N . ASP A 1 266 ? -20.930 24.023 -10.030 1.00 8.48 267 ASP A N 1
ATOM 2086 C CA . ASP A 1 266 ? -19.914 23.142 -9.470 1.00 10.08 267 ASP A CA 1
ATOM 2087 C C . ASP A 1 266 ? -19.420 23.724 -8.150 1.00 8.62 267 ASP A C 1
ATOM 2088 O O . ASP A 1 266 ? -19.267 23.007 -7.160 1.00 7.88 267 ASP A O 1
ATOM 2093 N N . THR A 1 267 ? -19.175 25.030 -8.134 1.00 8.49 268 THR A N 1
ATOM 2094 C CA . THR A 1 267 ? -18.696 25.683 -6.924 1.00 8.47 268 THR A CA 1
ATOM 2095 C C . THR A 1 267 ? -19.781 25.763 -5.854 1.00 7.63 268 THR A C 1
ATOM 2096 O O . THR A 1 267 ? -19.515 25.524 -4.679 1.00 7.42 268 THR A O 1
ATOM 2100 N N . LEU A 1 268 ? -21.002 26.100 -6.259 1.00 7.99 269 LEU A N 1
ATOM 2101 C CA . LEU A 1 268 ? -22.111 26.189 -5.316 1.00 8.14 269 LEU A CA 1
ATOM 2102 C C . LEU A 1 268 ? -22.273 24.857 -4.579 1.00 8.44 269 LEU A C 1
ATOM 2103 O O . LEU A 1 268 ? -22.362 24.819 -3.352 1.00 6.64 269 LEU A O 1
ATOM 2108 N N . ILE A 1 269 ? -22.298 23.764 -5.336 1.00 6.44 270 ILE A N 1
ATOM 2109 C CA . ILE A 1 269 ? -22.435 22.429 -4.765 1.00 6.95 270 ILE A CA 1
ATOM 2110 C C . ILE A 1 269 ? -21.244 22.066 -3.888 1.00 7.31 270 ILE A C 1
ATOM 2111 O O . ILE A 1 269 ? -21.407 21.610 -2.756 1.00 6.94 270 ILE A O 1
ATOM 2116 N N . ARG A 1 270 ? -20.045 22.284 -4.413 1.00 6.59 271 ARG A N 1
ATOM 2117 C CA . ARG A 1 270 ? -18.823 21.950 -3.694 1.00 6.52 271 ARG A CA 1
ATOM 2118 C C . ARG A 1 270 ? -18.711 22.655 -2.350 1.00 6.60 271 ARG A C 1
ATOM 2119 O O . ARG A 1 270 ? -18.387 22.030 -1.339 1.00 7.50 271 ARG A O 1
ATOM 2127 N N . VAL A 1 271 ? -18.976 23.955 -2.337 1.00 7.06 272 VAL A N 1
ATOM 2128 C CA . VAL A 1 271 ? -18.886 24.716 -1.101 1.00 6.98 272 VAL A CA 1
ATOM 2129 C C . VAL A 1 271 ? -19.986 24.323 -0.115 1.00 7.62 272 VAL A C 1
ATOM 2130 O O . VAL A 1 271 ? -19.707 24.072 1.060 1.00 8.41 272 VAL A O 1
ATOM 2134 N N . MET A 1 272 ? -21.230 24.264 -0.582 1.00 7.68 273 MET A N 1
ATOM 2135 C CA . MET A 1 272 ? -22.335 23.898 0.298 1.00 7.18 273 MET A CA 1
ATOM 2136 C C . MET A 1 272 ? -22.084 22.545 0.954 1.00 8.26 273 MET A C 1
ATOM 2137 O O . MET A 1 272 ? -22.296 22.378 2.154 1.00 8.06 273 MET A O 1
ATOM 2142 N N . VAL A 1 273 ? -21.623 21.577 0.172 1.00 6.77 274 VAL A N 1
ATOM 2143 C CA . VAL A 1 273 ? -21.374 20.249 0.713 1.00 7.75 274 VAL A CA 1
ATOM 2144 C C . VAL A 1 273 ? -20.161 20.200 1.633 1.00 6.88 274 VAL A C 1
ATOM 2145 O O . VAL A 1 273 ? -20.260 19.770 2.784 1.00 7.89 274 VAL A O 1
ATOM 2149 N N . SER A 1 274 ? -19.019 20.656 1.132 1.00 6.22 275 SER A N 1
ATOM 2150 C CA . SER A 1 274 ? -17.786 20.610 1.908 1.00 7.03 275 SER A CA 1
ATOM 2151 C C . SER A 1 274 ? -17.816 21.374 3.226 1.00 5.81 275 SER A C 1
ATOM 2152 O O . SER A 1 274 ? -17.138 20.992 4.179 1.00 6.93 275 SER A O 1
ATOM 2155 N N . ARG A 1 275 ? -18.597 22.444 3.292 1.00 5.20 276 ARG A N 1
ATOM 2156 C CA . ARG A 1 275 ? -18.647 23.242 4.513 1.00 5.10 276 ARG A CA 1
ATOM 2157 C C . ARG A 1 275 ? -19.881 22.993 5.369 1.00 7.14 276 ARG A C 1
ATOM 2158 O O . ARG A 1 275 ? -19.985 23.517 6.472 1.00 7.54 276 ARG A O 1
ATOM 2166 N N . SER A 1 276 ? -20.791 22.164 4.870 1.00 6.85 277 SER A N 1
ATOM 2167 C CA . SER A 1 276 ? -22.039 21.875 5.571 1.00 7.22 277 SER A CA 1
ATOM 2168 C C . SER A 1 276 ? -21.916 21.455 7.036 1.00 7.47 277 SER A C 1
ATOM 2169 O O . SER A 1 276 ? -22.802 21.755 7.833 1.00 8.85 277 SER A O 1
ATOM 2172 N N . GLU A 1 277 ? -20.837 20.764 7.393 1.00 7.82 278 GLU A N 1
ATOM 2173 C CA . GLU A 1 277 ? -20.665 20.307 8.768 1.00 8.69 278 GLU A CA 1
ATOM 2174 C C . GLU A 1 277 ? -19.498 20.958 9.490 1.00 10.56 278 GLU A C 1
ATOM 2175 O O . GLU A 1 277 ? -19.010 20.443 10.504 1.00 11.07 278 GLU A O 1
ATOM 2181 N N . ILE A 1 278 ? -19.057 22.098 8.972 1.00 9.39 279 ILE A N 1
ATOM 2182 C CA . ILE A 1 278 ? -17.951 22.819 9.582 1.00 9.84 279 ILE A CA 1
ATOM 2183 C C . ILE A 1 278 ? -18.308 24.249 9.953 1.00 10.42 279 ILE A C 1
ATOM 2184 O O . ILE A 1 278 ? -18.355 24.600 11.133 1.00 11.46 279 ILE A O 1
ATOM 2189 N N . ASP A 1 279 ? -18.587 25.066 8.944 1.00 9.63 280 ASP A N 1
ATOM 2190 C CA . ASP A 1 279 ? -18.876 26.469 9.181 1.00 8.83 280 ASP A CA 1
ATOM 2191 C C . ASP A 1 279 ? -19.945 27.091 8.290 1.00 8.54 280 ASP A C 1
ATOM 2192 O O . ASP A 1 279 ? -20.012 28.312 8.185 1.00 8.21 280 ASP A O 1
ATOM 2197 N N . LEU A 1 280 ? -20.793 26.279 7.662 1.00 7.85 281 LEU A N 1
ATOM 2198 C CA . LEU A 1 280 ? -21.815 26.849 6.790 1.00 8.95 281 LEU A CA 1
ATOM 2199 C C . LEU A 1 280 ? -22.750 27.835 7.499 1.00 7.88 281 LEU A C 1
ATOM 2200 O O . LEU A 1 280 ? -23.276 28.751 6.867 1.00 8.02 281 LEU A O 1
ATOM 2205 N N . LEU A 1 281 ? -22.957 27.671 8.805 1.00 8.78 282 LEU A N 1
ATOM 2206 C CA . LEU A 1 281 ? -23.817 28.613 9.518 1.00 10.53 282 LEU A CA 1
ATOM 2207 C C . LEU A 1 281 ? -23.100 29.960 9.600 1.00 9.33 282 LEU A C 1
ATOM 2208 O O . LEU A 1 281 ? -23.704 31.014 9.394 1.00 10.46 282 LEU A O 1
ATOM 2213 N N . ASP A 1 282 ? -21.807 29.922 9.902 1.00 11.29 283 ASP A N 1
ATOM 2214 C CA . ASP A 1 282 ? -21.017 31.148 9.983 1.00 10.48 283 ASP A CA 1
ATOM 2215 C C . ASP A 1 282 ? -20.956 31.792 8.600 1.00 10.53 283 ASP A C 1
ATOM 2216 O O . ASP A 1 282 ? -20.971 33.017 8.472 1.00 10.43 283 ASP A O 1
ATOM 2221 N N . ILE A 1 283 ? -20.887 30.960 7.565 1.00 9.28 284 ILE A N 1
ATOM 2222 C CA . ILE A 1 283 ? -20.845 31.445 6.192 1.00 9.91 284 ILE A CA 1
ATOM 2223 C C . ILE A 1 283 ? -22.136 32.202 5.883 1.00 10.70 284 ILE A C 1
ATOM 2224 O O . ILE A 1 283 ? -22.105 33.272 5.280 1.00 10.33 284 ILE A O 1
ATOM 2229 N N . ARG A 1 284 ? -23.270 31.643 6.301 1.00 9.74 285 ARG A N 1
ATOM 2230 C CA . ARG A 1 284 ? -24.559 32.296 6.090 1.00 11.84 285 ARG A CA 1
ATOM 2231 C C . ARG A 1 284 ? -24.533 33.679 6.737 1.00 12.10 285 ARG A C 1
ATOM 2232 O O . ARG A 1 284 ? -24.970 34.664 6.143 1.00 14.02 285 ARG A O 1
ATOM 2240 N N . HIS A 1 285 ? -24.015 33.743 7.959 1.00 12.03 286 HIS A N 1
ATOM 2241 C CA . HIS A 1 285 ? -23.940 35.006 8.687 1.00 14.06 286 HIS A CA 1
ATOM 2242 C C . HIS A 1 285 ? -23.056 36.034 7.988 1.00 13.52 286 HIS A C 1
ATOM 2243 O O . HIS A 1 285 ? -23.431 37.201 7.871 1.00 14.11 286 HIS A O 1
ATOM 2250 N N . GLU A 1 286 ? -21.888 35.606 7.518 1.00 13.37 287 GLU A N 1
ATOM 2251 C CA . GLU A 1 286 ? -20.986 36.520 6.822 1.00 13.39 287 GLU A CA 1
ATOM 2252 C C . GLU A 1 286 ? -21.613 36.986 5.511 1.00 13.71 287 GLU A C 1
ATOM 2253 O O . GLU A 1 286 ? -21.447 38.136 5.101 1.00 13.41 287 GLU A O 1
ATOM 2259 N N . PHE A 1 287 ? -22.335 36.084 4.854 1.00 12.78 288 PHE A N 1
ATOM 2260 C CA . PHE A 1 287 ? -22.981 36.395 3.585 1.00 13.36 288 PHE A CA 1
ATOM 2261 C C . PHE A 1 287 ? -24.002 37.514 3.757 1.00 15.60 288 PHE A C 1
ATOM 2262 O O . PHE A 1 287 ? -23.987 38.497 3.018 1.00 15.56 288 PHE A O 1
ATOM 2270 N N . ARG A 1 288 ? -24.875 37.361 4.745 1.00 16.62 289 ARG A N 1
ATOM 2271 C CA . ARG A 1 288 ? -25.915 38.345 5.019 1.00 20.16 289 ARG A CA 1
ATOM 2272 C C . ARG A 1 288 ? -25.352 39.714 5.390 1.00 21.09 289 ARG A C 1
ATOM 2273 O O . ARG A 1 288 ? -25.880 40.746 4.973 1.00 22.20 289 ARG A O 1
ATOM 2281 N N . LYS A 1 289 ? -24.276 39.729 6.169 1.00 21.22 290 LYS A N 1
ATOM 2282 C CA . LYS A 1 289 ? -23.690 40.993 6.591 1.00 22.64 290 LYS A CA 1
ATOM 2283 C C . LYS A 1 289 ? -22.820 41.664 5.533 1.00 22.73 290 LYS A C 1
ATOM 2284 O O . LYS A 1 289 ? -22.787 42.892 5.442 1.00 23.03 290 LYS A O 1
ATOM 2290 N N . ASN A 1 290 ? -22.131 40.868 4.723 1.00 21.40 291 ASN A N 1
ATOM 2291 C CA . ASN A 1 290 ? -21.252 41.426 3.704 1.00 20.88 291 ASN A CA 1
ATOM 2292 C C . ASN A 1 290 ? -21.883 41.690 2.342 1.00 21.60 291 ASN A C 1
ATOM 2293 O O . ASN A 1 290 ? -21.306 42.412 1.527 1.00 22.51 291 ASN A O 1
ATOM 2298 N N . PHE A 1 291 ? -23.059 41.126 2.090 1.00 21.53 292 PHE A N 1
ATOM 2299 C CA . PHE A 1 291 ? -23.711 41.325 0.801 1.00 23.18 292 PHE A CA 1
ATOM 2300 C C . PHE A 1 291 ? -25.135 41.865 0.894 1.00 25.11 292 PHE A C 1
ATOM 2301 O O . PHE A 1 291 ? -25.838 41.961 -0.112 1.00 27.18 292 PHE A O 1
ATOM 2309 N N . ALA A 1 292 ? -25.546 42.223 2.106 1.00 26.77 293 ALA A N 1
ATOM 2310 C CA . ALA A 1 292 ? -26.873 42.783 2.350 1.00 28.04 293 ALA A CA 1
ATOM 2311 C C . ALA A 1 292 ? -28.014 41.935 1.801 1.00 28.60 293 ALA A C 1
ATOM 2312 O O . ALA A 1 292 ? -29.052 42.461 1.397 1.00 29.43 293 ALA A O 1
ATOM 2314 N N . LYS A 1 293 ? -27.819 40.622 1.789 1.00 28.54 294 LYS A N 1
ATOM 2315 C CA . LYS A 1 293 ? -28.837 39.696 1.307 1.00 28.28 294 LYS A CA 1
ATOM 2316 C C . LYS A 1 293 ? -28.584 38.323 1.914 1.00 26.98 294 LYS A C 1
ATOM 2317 O O . LYS A 1 293 ? -27.465 38.018 2.327 1.00 27.01 294 LYS A O 1
ATOM 2323 N N . SER A 1 294 ? -29.621 37.495 1.974 1.00 25.54 295 SER A N 1
ATOM 2324 C CA . SER A 1 294 ? -29.469 36.168 2.550 1.00 24.30 295 SER A CA 1
ATOM 2325 C C . SER A 1 294 ? -29.001 35.168 1.506 1.00 22.81 295 SER A C 1
ATOM 2326 O O . SER A 1 294 ? -29.283 35.313 0.314 1.00 22.56 295 SER A O 1
ATOM 2329 N N . LEU A 1 295 ? -28.271 34.160 1.965 1.00 21.30 296 LEU A N 1
ATOM 2330 C CA . LEU A 1 295 ? -27.773 33.117 1.085 1.00 20.18 296 LEU A CA 1
ATOM 2331 C C . LEU A 1 295 ? -28.976 32.350 0.551 1.00 20.63 296 LEU A C 1
ATOM 2332 O O . LEU A 1 295 ? -29.030 31.985 -0.625 1.00 19.48 296 LEU A O 1
ATOM 2337 N N . TYR A 1 296 ? -29.945 32.120 1.431 1.00 21.00 297 TYR A N 1
ATOM 2338 C CA . TYR A 1 296 ? -31.160 31.398 1.079 1.00 22.16 297 TYR A CA 1
ATOM 2339 C C . TYR A 1 296 ? -31.841 32.050 -0.122 1.00 21.68 297 TYR A C 1
ATOM 2340 O O . TYR A 1 296 ? -32.224 31.369 -1.072 1.00 21.71 297 TYR A O 1
ATOM 2349 N N . GLN A 1 297 ? -31.977 33.371 -0.079 1.00 22.50 298 GLN A N 1
ATOM 2350 C CA . GLN A 1 297 ? -32.615 34.117 -1.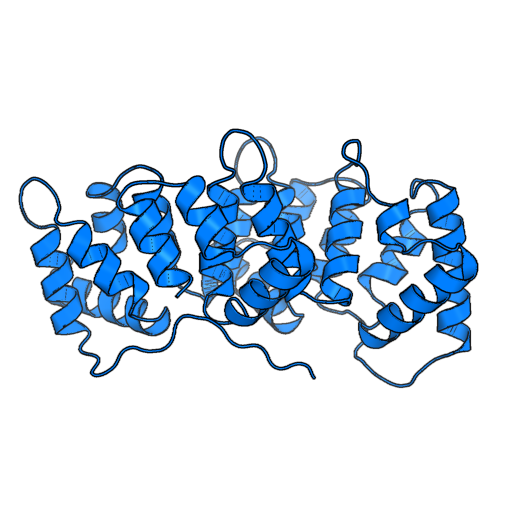161 1.00 22.84 298 GLN A CA 1
ATOM 2351 C C . GLN A 1 297 ? -31.850 34.048 -2.479 1.00 21.77 298 GLN A C 1
ATOM 2352 O O . GLN A 1 297 ? -32.449 33.936 -3.545 1.00 21.82 298 GLN A O 1
ATOM 2358 N N . MET A 1 298 ? -30.526 34.124 -2.406 1.00 19.26 299 MET A N 1
ATOM 2359 C CA . MET A 1 298 ? -29.708 34.077 -3.611 1.00 17.73 299 MET A CA 1
ATOM 2360 C C . MET A 1 298 ? -29.822 32.707 -4.276 1.00 15.65 299 MET A C 1
ATOM 2361 O O . MET A 1 298 ? -29.912 32.602 -5.500 1.00 14.29 299 MET A O 1
ATOM 2366 N N . ILE A 1 299 ? -29.824 31.658 -3.463 1.00 14.86 300 ILE A N 1
ATOM 2367 C CA . ILE A 1 299 ? -29.944 30.301 -3.974 1.00 13.51 300 ILE A CA 1
ATOM 2368 C C . ILE A 1 299 ? -31.319 30.087 -4.604 1.00 14.58 300 ILE A C 1
ATOM 2369 O O . ILE A 1 299 ? -31.439 29.510 -5.685 1.00 13.98 300 ILE A O 1
ATOM 2374 N N . GLN A 1 300 ? -32.358 30.552 -3.921 1.00 17.14 301 GLN A N 1
ATOM 2375 C CA . GLN A 1 300 ? -33.718 30.390 -4.421 1.00 18.61 301 GLN A CA 1
ATOM 2376 C C . GLN A 1 300 ? -33.901 31.020 -5.800 1.00 17.95 301 GLN A C 1
ATOM 2377 O O . GLN A 1 300 ? -34.591 30.469 -6.658 1.00 18.72 301 GLN A O 1
ATOM 2383 N N . LYS A 1 301 ? -33.268 32.168 -6.016 1.00 18.17 302 LYS A N 1
ATOM 2384 C CA . LYS A 1 301 ? -33.370 32.873 -7.289 1.00 18.35 302 LYS A CA 1
ATOM 2385 C C . LYS A 1 301 ? -32.492 32.296 -8.400 1.00 17.82 302 LYS A C 1
ATOM 2386 O O . LYS A 1 301 ? -32.800 32.444 -9.583 1.00 18.85 302 LYS A O 1
ATOM 2392 N N . ASP A 1 302 ? -31.409 31.630 -8.018 1.00 15.14 303 ASP A N 1
ATOM 2393 C CA . ASP A 1 302 ? -30.474 31.067 -8.987 1.00 14.43 303 ASP A CA 1
ATOM 2394 C C . ASP A 1 302 ? -30.681 29.617 -9.382 1.00 13.12 303 ASP A C 1
ATOM 2395 O O . ASP A 1 302 ? -30.167 29.172 -10.411 1.00 14.18 303 ASP A O 1
ATOM 2400 N N . THR A 1 303 ? -31.421 28.875 -8.572 1.00 11.62 304 THR A N 1
ATOM 2401 C CA . THR A 1 303 ? -31.625 27.463 -8.848 1.00 11.56 304 THR A CA 1
ATOM 2402 C C . THR A 1 303 ? -33.099 27.091 -8.931 1.00 12.12 304 THR A C 1
ATOM 2403 O O . THR A 1 303 ? -33.975 27.913 -8.651 1.00 12.10 304 THR A O 1
ATOM 2407 N N . SER A 1 304 ? -33.367 25.847 -9.316 1.00 12.37 305 SER A N 1
ATOM 2408 C CA . SER A 1 304 ? -34.739 25.368 -9.442 1.00 12.23 305 SER A CA 1
ATOM 2409 C C . SER A 1 304 ? -34.852 23.861 -9.253 1.00 11.80 305 SER A C 1
ATOM 2410 O O . SER A 1 304 ? -33.844 23.154 -9.140 1.00 10.69 305 SER A O 1
ATOM 2413 N N . GLY A 1 305 ? -36.092 23.381 -9.217 1.00 12.86 306 GLY A N 1
ATOM 2414 C CA . GLY A 1 305 ? -36.355 21.958 -9.075 1.00 11.77 306 GLY A CA 1
ATOM 2415 C C . GLY A 1 305 ? -35.894 21.309 -7.783 1.00 11.28 306 GLY A C 1
ATOM 2416 O O . GLY A 1 305 ? -35.744 21.971 -6.755 1.00 11.16 306 GLY A O 1
ATOM 2417 N N . ASP A 1 306 ? -35.675 19.999 -7.840 1.00 10.81 307 ASP A N 1
ATOM 2418 C CA . ASP A 1 306 ? -35.237 19.254 -6.667 1.00 11.06 307 ASP A CA 1
ATOM 2419 C C . ASP A 1 306 ? -33.857 19.714 -6.216 1.00 10.98 307 ASP A C 1
ATOM 2420 O O . ASP A 1 306 ? -33.532 19.653 -5.032 1.00 11.07 307 ASP A O 1
ATOM 2425 N N . TYR A 1 307 ? -33.054 20.179 -7.168 1.00 10.86 308 TYR A N 1
ATOM 2426 C CA . TYR A 1 307 ? -31.716 20.681 -6.883 1.00 10.47 308 TYR A CA 1
ATOM 2427 C C . TYR A 1 307 ? -31.855 21.847 -5.906 1.00 9.51 308 TYR A C 1
ATOM 2428 O O . TYR A 1 307 ? -31.206 21.872 -4.858 1.00 9.45 308 TYR A O 1
ATOM 2437 N N . ARG A 1 308 ? -32.720 22.802 -6.238 1.00 9.84 309 ARG A N 1
ATOM 2438 C CA . ARG A 1 308 ? -32.947 23.947 -5.364 1.00 9.16 309 ARG A CA 1
ATOM 2439 C C . ARG A 1 308 ? -33.490 23.500 -4.009 1.00 9.84 309 ARG A C 1
ATOM 2440 O O . ARG A 1 308 ? -33.016 23.944 -2.965 1.00 10.66 309 ARG A O 1
ATOM 2448 N N . LYS A 1 309 ? -34.488 22.623 -4.025 1.00 10.57 310 LYS A N 1
ATOM 2449 C CA . LYS A 1 309 ? -35.080 22.145 -2.781 1.00 12.01 310 LYS A CA 1
ATOM 2450 C C . LYS A 1 309 ? -34.015 21.563 -1.851 1.00 10.45 310 LYS A C 1
ATOM 2451 O O . LYS A 1 309 ? -33.999 21.853 -0.656 1.00 10.37 310 LYS A O 1
ATOM 2457 N N . ALA A 1 310 ? -33.119 20.751 -2.402 1.00 9.66 311 ALA A N 1
ATOM 2458 C CA . ALA A 1 310 ? -32.064 20.140 -1.603 1.00 9.66 311 ALA A CA 1
ATOM 2459 C C . ALA A 1 310 ? -31.074 21.181 -1.089 1.00 9.32 311 ALA A C 1
ATOM 2460 O O . ALA A 1 310 ? -30.656 21.129 0.066 1.00 8.88 311 ALA A O 1
ATOM 2462 N N . LEU A 1 311 ? -30.695 22.123 -1.944 1.00 9.66 312 LEU A N 1
ATOM 2463 C CA . LEU A 1 311 ? -29.761 23.165 -1.534 1.00 9.53 312 LEU A CA 1
ATOM 2464 C C . LEU A 1 311 ? -30.319 23.975 -0.372 1.00 10.88 312 LEU A C 1
ATOM 2465 O O . LEU A 1 311 ? -29.605 24.273 0.586 1.00 10.67 312 LEU A O 1
ATOM 2470 N N . LEU A 1 312 ? -31.595 24.335 -0.458 1.00 10.13 313 LEU A N 1
ATOM 2471 C CA . LEU A 1 312 ? -32.227 25.117 0.596 1.00 10.49 313 LEU A CA 1
ATOM 2472 C C . LEU A 1 312 ? -32.349 24.337 1.901 1.00 10.68 313 LEU A C 1
ATOM 2473 O O . LEU A 1 312 ? -32.239 24.920 2.983 1.00 12.47 313 LEU A O 1
ATOM 2478 N N . LEU A 1 313 ? -32.574 23.029 1.810 1.00 9.86 314 LEU A N 1
ATOM 2479 C CA . LEU A 1 313 ? -32.661 22.206 3.010 1.00 11.51 314 LEU A CA 1
ATOM 2480 C C . LEU A 1 313 ? -31.277 22.141 3.654 1.00 11.28 314 LEU A C 1
ATOM 2481 O O . LEU A 1 313 ? -31.153 22.142 4.876 1.00 12.15 314 LEU A O 1
ATOM 2486 N N . LEU A 1 314 ? -30.235 22.094 2.831 1.00 11.52 315 LEU A N 1
ATOM 2487 C CA . LEU A 1 314 ? -28.876 22.062 3.356 1.00 12.71 315 LEU A CA 1
ATOM 2488 C C . LEU A 1 314 ? -28.573 23.386 4.047 1.00 13.89 315 LEU A C 1
ATOM 2489 O O . LEU A 1 314 ? -28.028 23.408 5.153 1.00 15.29 315 LEU A O 1
ATOM 2494 N N . CYS A 1 315 ? -28.938 24.486 3.390 1.00 13.58 316 CYS A N 1
ATOM 2495 C CA . CYS A 1 315 ? -28.712 25.827 3.930 1.00 15.13 316 CYS A CA 1
ATOM 2496 C C . CYS A 1 315 ? -29.396 25.945 5.288 1.00 15.56 316 CYS A C 1
ATOM 2497 O O . CYS A 1 315 ? -28.868 26.570 6.207 1.00 15.43 316 CYS A O 1
ATOM 2500 N N . GLY A 1 316 ? -30.570 25.332 5.408 1.00 16.77 317 GLY A N 1
ATOM 2501 C CA . GLY A 1 316 ? -31.307 25.372 6.659 1.00 20.02 317 GLY A CA 1
ATOM 2502 C C . GLY A 1 316 ? -31.894 26.735 6.969 1.00 22.44 317 GLY A C 1
ATOM 2503 O O . GLY A 1 316 ? -32.412 26.957 8.065 1.00 26.15 317 GLY A O 1
#

Radius of gyration: 21.15 Å; Cα contacts (8 Å, |Δi|>4): 395; chains: 1; bounding box: 50×60×41 Å

CATH classification: 1.10.220.10 (+3 more: 1.10.220.10, 1.10.220.10, 1.10.220.10)